Protein AF-A0A514XP80-F1 (afdb_monomer)

Nearest PDB structures (foldseek):
  7jis-assembly1_B  TM=3.973E-01  e=8.482E+00  Bos taurus

Radius of gyration: 41.17 Å; Cα contacts (8 Å, |Δi|>4): 26; chains: 1; bounding box: 76×52×142 Å

Foldseek 3Di:
DDDDDDDPPDDPPPPPPPDPPDDPVPDCPVVVVVVVVVVVPDDPVVVVVVVLLVVLLVLLPDLVDALVVSVVVVVVVLVVVVVVVVVVLVVLVVVLVVVLVVLVVVLVVVLVVQVVVVVVDDDDPVVVVVVVVVSVVVVVVVVVVSVVVVVVVVVVSVVVVVVVVVVSVVSVVSSVVSSVVSNVVSVVVVVVVVVVVVVVVVVVVVVVVVVVVVVVVVVPDDDDPDDDDD

Solvent-accessible surface area (backbone atoms only — not comparable to full-atom values): 13407 Å² total; per-residue (Å²): 134,88,84,82,88,82,80,84,77,72,82,80,80,73,81,75,76,72,74,68,98,57,58,74,91,79,37,67,62,62,59,51,54,53,51,51,62,55,55,72,74,51,54,70,68,60,49,54,55,50,51,54,51,49,52,58,50,57,65,60,68,54,75,89,57,53,65,65,57,48,51,50,53,51,52,52,52,53,49,52,52,52,52,52,52,52,51,52,51,53,51,52,52,51,51,50,52,51,51,52,51,53,54,51,52,54,50,53,51,52,53,50,54,52,51,58,58,52,70,76,50,95,72,56,73,67,59,51,52,53,52,54,52,50,53,51,50,54,50,51,54,52,53,51,52,55,47,51,55,48,55,55,49,54,52,50,54,53,49,55,50,50,55,50,52,52,51,52,50,52,52,50,53,56,48,51,55,54,47,52,58,38,44,52,52,44,52,52,51,51,50,51,52,53,50,51,52,49,52,51,51,51,52,49,54,49,51,56,52,53,52,51,52,51,51,52,58,56,70,70,48,78,83,78,78,81,78,81,89,127

Secondary structure (DSSP, 8-state):
-----------------PPPSS-GGGSTHHHHHHHHHHHHTS-HHHHHHHHHHHHHHHTTS-TTS-HHHHHHHHHHHHHHHHHHHHHHHHHHHHHHHHHHHHHHHHHHHHHHHHHHHHHTS---HHHHHHHHHHHHHHHHHHHHHHHHHHHHHHHHHHHHHHHHHHHHHHHHHHHHHHHHHHHHHHHHHHHHHHHHHHHHHHHHHHHHHHHHHHHHHHHTSPPPP-----

Structure (mmCIF, N/CA/C/O backbone):
data_AF-A0A514XP80-F1
#
_entry.id   AF-A0A514XP80-F1
#
loop_
_atom_site.group_PDB
_atom_site.id
_atom_site.type_symbol
_atom_site.label_atom_id
_atom_site.label_alt_id
_atom_site.label_comp_id
_atom_site.label_asym_id
_atom_site.label_entity_id
_atom_site.label_seq_id
_atom_site.pdbx_PDB_ins_code
_atom_site.Cartn_x
_atom_site.Cartn_y
_atom_site.Cartn_z
_atom_site.occupancy
_atom_site.B_iso_or_equiv
_atom_site.auth_seq_id
_atom_site.auth_comp_id
_atom_site.auth_asym_id
_atom_site.auth_atom_id
_atom_site.pdbx_PDB_model_num
ATOM 1 N N . MET A 1 1 ? -40.888 34.963 -61.147 1.00 41.47 1 MET A N 1
ATOM 2 C CA . MET A 1 1 ? -39.478 35.149 -61.558 1.00 41.47 1 MET A CA 1
ATOM 3 C C . MET A 1 1 ? -38.629 34.411 -60.534 1.00 41.47 1 MET A C 1
ATOM 5 O O . MET A 1 1 ? -38.744 34.723 -59.362 1.00 41.47 1 MET A O 1
ATOM 9 N N . PHE A 1 2 ? -38.175 33.199 -60.859 1.00 39.16 2 PHE A N 1
ATOM 10 C CA . PHE A 1 2 ? -36.816 32.906 -61.353 1.00 39.16 2 PHE A CA 1
ATOM 11 C C . PHE A 1 2 ? -35.718 33.311 -60.361 1.00 39.16 2 PHE A C 1
ATOM 13 O O . PHE A 1 2 ? -35.536 34.501 -60.133 1.00 39.16 2 PHE A O 1
ATOM 20 N N . GLY A 1 3 ? -34.957 32.338 -59.836 1.00 36.81 3 GLY A N 1
ATOM 21 C CA . GLY A 1 3 ? -33.699 32.664 -59.151 1.00 36.81 3 GLY A CA 1
ATOM 22 C C . GLY A 1 3 ? -33.052 31.621 -58.236 1.00 36.81 3 GLY A C 1
ATOM 23 O O . GLY A 1 3 ? -32.736 31.959 -57.110 1.00 36.81 3 GLY A O 1
ATOM 24 N N . VAL A 1 4 ? -32.866 30.388 -58.717 1.00 43.88 4 VAL A N 1
ATOM 25 C CA . VAL A 1 4 ? -31.721 29.481 -58.455 1.00 43.88 4 VAL A CA 1
ATOM 26 C C . VAL A 1 4 ? -31.181 29.331 -57.012 1.00 43.88 4 VAL A C 1
ATOM 28 O O . VAL A 1 4 ? -30.374 30.120 -56.527 1.00 43.88 4 VAL A O 1
ATOM 31 N N . LEU A 1 5 ? -31.505 28.181 -56.405 1.00 45.81 5 LEU A N 1
ATOM 32 C CA . LEU A 1 5 ? -30.684 27.495 -55.398 1.00 45.81 5 LEU A CA 1
ATOM 33 C C . LEU A 1 5 ? -29.389 26.981 -56.062 1.00 45.81 5 LEU A C 1
ATOM 35 O O . LEU A 1 5 ? -29.467 26.138 -56.954 1.00 45.81 5 LEU A O 1
ATOM 39 N N . LEU A 1 6 ? -28.212 27.400 -55.588 1.00 42.22 6 LEU A N 1
ATOM 40 C CA . LEU A 1 6 ? -26.946 26.704 -55.853 1.00 42.22 6 LEU A CA 1
ATOM 41 C C . LEU A 1 6 ? -26.517 25.976 -54.571 1.00 42.22 6 LEU A C 1
ATOM 43 O O . LEU A 1 6 ? -25.936 26.568 -53.666 1.00 42.22 6 LEU A O 1
ATOM 47 N N . HIS A 1 7 ? -26.842 24.687 -54.476 1.00 41.78 7 HIS A N 1
ATOM 48 C CA . HIS A 1 7 ? -26.205 23.783 -53.520 1.00 41.78 7 HIS A CA 1
ATOM 49 C C . HIS A 1 7 ? -24.901 23.281 -54.144 1.00 41.78 7 HIS A C 1
ATOM 51 O O . HIS A 1 7 ? -24.922 22.472 -55.070 1.00 41.78 7 HIS A O 1
ATOM 57 N N . PHE A 1 8 ? -23.763 23.751 -53.631 1.00 41.53 8 PHE A N 1
ATOM 58 C CA . PHE A 1 8 ? -22.477 23.095 -53.853 1.00 41.53 8 PHE A CA 1
ATOM 59 C C . PHE A 1 8 ? -22.458 21.797 -53.035 1.00 41.53 8 PHE A C 1
ATOM 61 O O . PHE A 1 8 ? -22.106 21.786 -51.858 1.00 41.53 8 PHE A O 1
ATOM 68 N N . ALA A 1 9 ? -22.876 20.697 -53.658 1.00 44.28 9 ALA A N 1
ATOM 69 C CA . ALA A 1 9 ? -22.578 19.360 -53.169 1.00 44.28 9 ALA A CA 1
ATOM 70 C C . ALA A 1 9 ? -21.099 19.076 -53.466 1.00 44.28 9 ALA A C 1
ATOM 72 O O . ALA A 1 9 ? -20.727 18.769 -54.598 1.00 44.28 9 ALA A O 1
ATOM 73 N N . GLY A 1 10 ? -20.241 19.243 -52.458 1.00 45.91 10 GLY A N 1
ATOM 74 C CA . GLY A 1 10 ? -18.879 18.717 -52.514 1.00 45.91 10 GLY A CA 1
ATOM 75 C C . GLY A 1 10 ? -18.915 17.188 -52.654 1.00 45.91 10 GLY A C 1
ATOM 76 O O . GLY A 1 10 ? -19.829 16.556 -52.116 1.00 45.91 10 GLY A O 1
ATOM 77 N N . PRO A 1 11 ? -17.966 16.574 -53.377 1.00 46.44 11 PRO A N 1
ATOM 78 C CA . PRO A 1 11 ? -17.934 15.129 -53.528 1.00 46.44 11 PRO A CA 1
ATOM 79 C C . PRO A 1 11 ? -17.709 14.485 -52.159 1.00 46.44 11 PRO A C 1
ATOM 81 O O . PRO A 1 11 ? -16.757 14.808 -51.447 1.00 46.44 11 PRO A O 1
ATOM 84 N N . ALA A 1 12 ? -18.611 13.577 -51.790 1.00 49.28 12 ALA A N 1
ATOM 85 C CA . ALA A 1 12 ? -18.426 12.690 -50.658 1.00 49.28 12 ALA A CA 1
ATOM 86 C C . ALA A 1 12 ? -17.146 11.879 -50.895 1.00 49.28 12 ALA A C 1
ATOM 88 O O . ALA A 1 12 ? -17.093 11.049 -51.803 1.00 49.28 12 ALA A O 1
ATOM 89 N N . PHE A 1 13 ? -16.107 12.140 -50.099 1.00 44.78 13 PHE A N 1
ATOM 90 C CA . PHE A 1 13 ? -14.960 11.248 -49.998 1.00 44.78 13 PHE A CA 1
ATOM 91 C C . PHE A 1 13 ? -15.476 9.916 -49.456 1.00 44.78 13 PHE A C 1
ATOM 93 O O . PHE A 1 13 ? -15.761 9.779 -48.268 1.00 44.78 13 PHE A O 1
ATOM 100 N N . ALA A 1 14 ? -15.663 8.955 -50.355 1.00 48.50 14 ALA A N 1
ATOM 101 C CA . ALA A 1 14 ? -15.854 7.571 -49.983 1.00 48.50 14 ALA A CA 1
ATOM 102 C C . ALA A 1 14 ? -14.610 7.132 -49.199 1.00 48.50 14 ALA A C 1
ATOM 104 O O . ALA A 1 14 ? -13.495 7.209 -49.712 1.00 48.50 14 ALA A O 1
ATOM 105 N N . GLU A 1 15 ? -14.796 6.698 -47.951 1.00 54.56 15 GLU A N 1
ATOM 106 C CA . GLU A 1 15 ? -13.796 5.900 -47.249 1.00 54.56 15 GLU A CA 1
ATOM 107 C C . GLU A 1 15 ? -13.560 4.632 -48.077 1.00 54.56 15 GLU A C 1
ATOM 109 O O . GLU A 1 15 ? -14.314 3.658 -47.988 1.00 54.56 15 GLU A O 1
ATOM 114 N N . GLU A 1 16 ? -12.518 4.635 -48.909 1.00 52.44 16 GLU A N 1
ATOM 115 C CA . GLU A 1 16 ? -11.942 3.398 -49.411 1.00 52.44 16 GLU A CA 1
ATOM 116 C C . GLU A 1 16 ? -11.455 2.611 -48.195 1.00 52.44 16 GLU A C 1
ATOM 118 O O . GLU A 1 16 ? -10.393 2.870 -47.626 1.00 52.44 16 GLU A O 1
ATOM 123 N N . LYS A 1 17 ? -12.269 1.643 -47.767 1.00 53.69 17 LYS A N 1
ATOM 124 C CA . LYS A 1 17 ? -11.832 0.565 -46.888 1.00 53.69 17 LYS A CA 1
ATOM 125 C C . LYS A 1 17 ? -10.729 -0.174 -47.632 1.00 53.69 17 LYS A C 1
ATOM 127 O O . LYS A 1 17 ? -11.011 -1.046 -48.451 1.00 53.69 17 LYS A O 1
ATOM 132 N N . SER A 1 18 ? -9.484 0.218 -47.379 1.00 61.62 18 SER A N 1
ATOM 133 C CA . SER A 1 18 ? -8.322 -0.485 -47.895 1.00 61.62 18 SER A CA 1
ATOM 134 C C . SER A 1 18 ? -8.445 -1.950 -47.490 1.00 61.62 18 SER A C 1
ATOM 136 O O . SER A 1 18 ? -8.680 -2.278 -46.321 1.00 61.62 18 SER A O 1
ATOM 138 N N . ALA A 1 19 ? -8.383 -2.834 -48.486 1.00 62.53 19 ALA A N 1
ATOM 139 C CA . ALA A 1 19 ? -8.393 -4.266 -48.244 1.00 62.53 19 ALA A CA 1
ATOM 140 C C . ALA A 1 19 ? -7.299 -4.590 -47.210 1.00 62.53 19 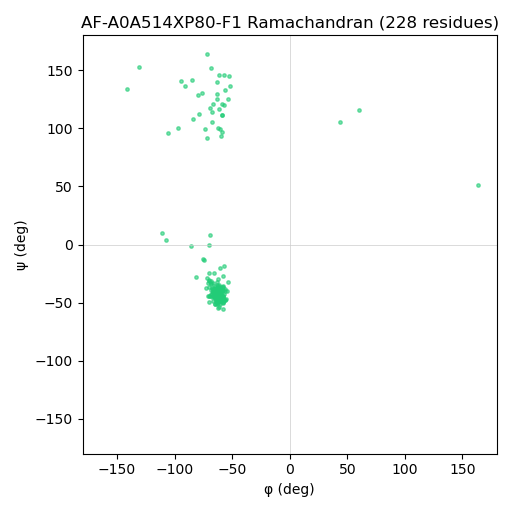ALA A C 1
ATOM 142 O O . ALA A 1 19 ? -6.208 -4.008 -47.277 1.00 62.53 19 ALA A O 1
ATOM 143 N N . PRO A 1 20 ? -7.580 -5.454 -46.218 1.00 67.56 20 PRO A N 1
ATOM 144 C CA . PRO A 1 20 ? -6.600 -5.769 -45.193 1.00 67.56 20 PRO A CA 1
ATOM 145 C C . PRO A 1 20 ? -5.325 -6.286 -45.864 1.00 67.56 20 PRO A C 1
ATOM 147 O O . PRO A 1 20 ? -5.382 -7.136 -46.747 1.00 67.56 20 PRO A O 1
ATOM 150 N N . LEU A 1 21 ? -4.171 -5.767 -45.431 1.00 71.19 21 LEU A N 1
ATOM 151 C CA . LEU A 1 21 ? -2.853 -6.079 -46.005 1.00 71.19 21 LEU A CA 1
ATOM 152 C C . LEU A 1 21 ? -2.533 -7.590 -45.989 1.00 71.19 21 LEU A C 1
ATOM 154 O O . LEU A 1 21 ? -1.638 -8.048 -46.692 1.00 71.19 21 LEU A O 1
ATOM 158 N N . VAL A 1 22 ? -3.249 -8.350 -45.155 1.00 75.88 22 VAL A N 1
ATOM 159 C CA . VAL A 1 22 ? -3.135 -9.795 -44.982 1.00 75.88 22 VAL A CA 1
ATOM 160 C C . VAL A 1 22 ? -4.539 -10.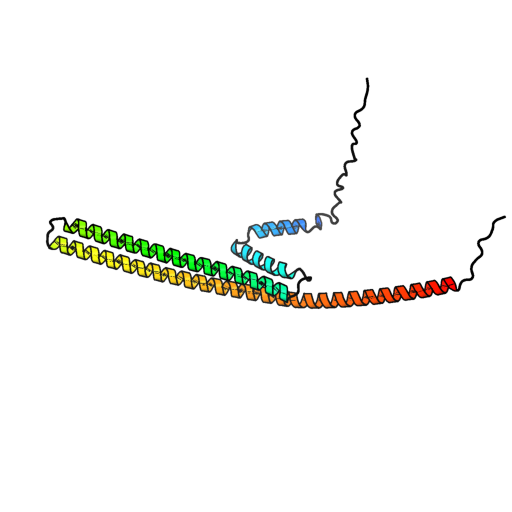378 -44.799 1.00 75.88 22 VAL A C 1
ATOM 162 O O . VAL A 1 22 ? -5.322 -9.852 -44.005 1.00 75.88 22 VAL A O 1
ATOM 165 N N . ASP A 1 23 ? -4.832 -11.472 -45.507 1.00 76.81 23 ASP A N 1
ATOM 166 C CA . ASP A 1 23 ? -6.083 -12.230 -45.394 1.00 76.81 23 ASP A CA 1
ATOM 167 C C . ASP A 1 23 ? -6.392 -12.628 -43.945 1.00 76.81 23 ASP A C 1
ATOM 169 O O . ASP A 1 23 ? -5.498 -12.994 -43.176 1.00 76.81 23 ASP A O 1
ATOM 173 N N . ASP A 1 24 ? -7.678 -12.652 -43.582 1.00 70.06 24 ASP A N 1
ATOM 174 C CA . ASP A 1 24 ? -8.117 -12.951 -42.212 1.00 70.06 24 ASP A CA 1
ATOM 175 C C . ASP A 1 24 ? -7.626 -14.325 -41.709 1.00 70.06 24 ASP A C 1
ATOM 177 O O . ASP A 1 24 ? -7.372 -14.473 -40.512 1.00 70.06 24 ASP A O 1
ATOM 181 N N . LYS A 1 25 ? -7.390 -15.284 -42.622 1.00 72.38 25 LYS A N 1
ATOM 182 C CA . LYS A 1 25 ? -6.804 -16.614 -42.354 1.00 72.38 25 LYS A CA 1
ATOM 183 C C . LYS A 1 25 ? -5.371 -16.562 -41.808 1.00 72.38 25 LYS A C 1
ATOM 185 O O . LYS A 1 25 ? -4.971 -17.459 -41.074 1.00 72.38 25 LYS A O 1
ATOM 190 N N . TYR A 1 26 ? -4.606 -15.536 -42.170 1.00 72.56 26 TYR A N 1
ATOM 191 C CA . TYR A 1 26 ? -3.233 -15.311 -41.704 1.00 72.56 26 TYR A CA 1
ATOM 192 C C . TYR A 1 26 ? -3.154 -14.148 -40.705 1.00 72.56 26 TYR A C 1
ATOM 194 O O . TYR A 1 26 ? -2.067 -13.757 -40.278 1.00 72.56 26 TYR A O 1
ATOM 202 N N . SER A 1 27 ? -4.300 -13.573 -40.332 1.00 77.38 27 SER A N 1
ATOM 203 C CA . SER A 1 27 ? -4.362 -12.482 -39.373 1.00 77.38 27 SER A CA 1
ATOM 204 C C . SER A 1 27 ? -4.375 -13.018 -37.941 1.00 77.38 27 SER A C 1
ATOM 206 O O . SER A 1 27 ? -5.084 -13.966 -37.608 1.00 77.38 27 SER A O 1
ATOM 208 N N . LEU A 1 28 ? -3.683 -12.320 -37.041 1.00 81.31 28 LEU A N 1
ATOM 209 C CA . LEU A 1 28 ? -3.695 -12.613 -35.603 1.00 81.31 28 LEU A CA 1
ATOM 210 C C . LEU A 1 28 ? -5.043 -12.289 -34.927 1.00 81.31 28 LEU A C 1
ATOM 212 O O . LEU A 1 28 ? -5.125 -12.276 -33.701 1.00 81.31 28 LEU A O 1
ATOM 216 N N . LYS A 1 29 ? -6.105 -11.956 -35.678 1.00 80.06 29 LYS A N 1
ATOM 217 C CA . LYS A 1 29 ? -7.419 -11.629 -35.097 1.00 80.06 29 LYS A CA 1
ATOM 218 C C . LYS A 1 29 ? -8.021 -12.832 -34.375 1.00 80.06 29 LYS A C 1
ATOM 220 O O . LYS A 1 29 ? -8.544 -12.662 -33.276 1.00 80.06 29 LYS A O 1
ATOM 225 N N . ALA A 1 30 ? -7.914 -14.024 -34.964 1.00 78.75 30 ALA A N 1
ATOM 226 C CA . ALA A 1 30 ? -8.386 -15.260 -34.344 1.00 78.75 30 ALA A CA 1
ATOM 227 C C . ALA A 1 30 ? -7.622 -15.551 -33.042 1.00 78.75 30 ALA A C 1
ATOM 229 O O . ALA A 1 30 ? -8.243 -15.804 -32.010 1.00 78.75 30 ALA A O 1
ATOM 230 N N . ASP A 1 31 ? -6.297 -15.389 -33.062 1.00 78.19 31 ASP A N 1
ATOM 231 C CA . ASP A 1 31 ? -5.440 -15.577 -31.888 1.00 78.19 31 ASP A CA 1
ATOM 232 C C . ASP A 1 31 ? -5.737 -14.548 -30.791 1.00 78.19 31 ASP A C 1
ATOM 234 O O . ASP A 1 31 ? -5.833 -14.896 -29.616 1.00 78.19 31 ASP A O 1
ATOM 238 N N . ARG A 1 32 ? -5.964 -13.277 -31.152 1.00 81.31 32 ARG A N 1
ATOM 239 C CA . ARG A 1 32 ? -6.373 -12.232 -30.198 1.00 81.31 32 ARG A CA 1
ATOM 240 C C . ARG A 1 32 ? -7.727 -12.540 -29.564 1.00 81.31 32 ARG A C 1
ATOM 242 O O . ARG A 1 32 ? -7.863 -12.400 -28.354 1.00 81.31 32 ARG A O 1
ATOM 249 N N . ALA A 1 33 ? -8.704 -12.996 -30.347 1.00 81.06 33 ALA A N 1
ATOM 250 C CA . ALA A 1 33 ? -10.015 -13.382 -29.828 1.00 81.06 33 ALA A CA 1
ATOM 251 C C . ALA A 1 33 ? -9.937 -14.620 -28.916 1.00 81.06 33 ALA A C 1
ATOM 253 O O . ALA A 1 33 ? -10.626 -14.682 -27.898 1.00 81.06 33 ALA A O 1
ATOM 254 N N . ALA A 1 34 ? -9.076 -15.590 -29.238 1.00 79.88 34 ALA A N 1
ATOM 255 C CA . ALA A 1 34 ? -8.810 -16.740 -28.377 1.00 79.88 34 ALA A CA 1
ATOM 256 C C . ALA A 1 34 ? -8.127 -16.323 -27.061 1.00 79.88 34 ALA A C 1
ATOM 258 O O . ALA A 1 34 ? -8.501 -16.805 -25.992 1.00 79.88 34 ALA A O 1
ATOM 259 N N . MET A 1 35 ? -7.187 -15.377 -27.118 1.00 76.62 35 MET A N 1
ATOM 260 C CA . MET A 1 35 ? -6.529 -14.814 -25.936 1.00 76.62 35 MET A CA 1
ATOM 261 C C . MET A 1 35 ? -7.498 -14.034 -25.040 1.00 76.62 35 MET A C 1
ATOM 263 O O . MET A 1 35 ? -7.397 -14.141 -23.822 1.00 76.62 35 MET A O 1
ATOM 267 N N . GLU A 1 36 ? -8.458 -13.295 -25.604 1.00 79.94 36 GLU A N 1
AT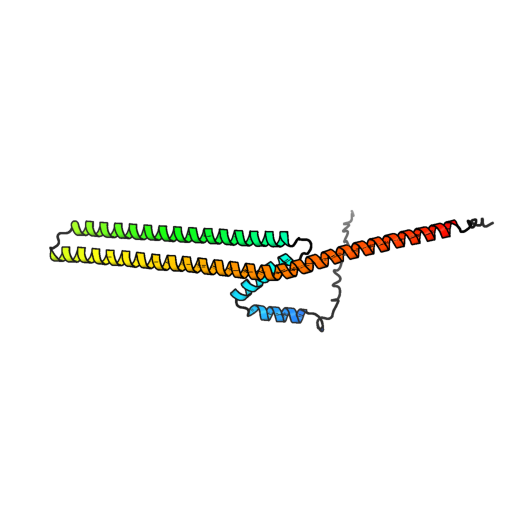OM 268 C CA . GLU A 1 36 ? -9.506 -12.624 -24.816 1.00 79.94 36 GLU A CA 1
ATOM 269 C C . GLU A 1 36 ? -10.404 -13.627 -24.080 1.00 79.94 36 GLU A C 1
ATOM 271 O O . GLU A 1 36 ? -10.621 -13.489 -22.878 1.00 79.94 36 GLU A O 1
ATOM 276 N N . LYS A 1 37 ? -10.808 -14.722 -24.734 1.00 82.06 37 LYS A N 1
ATOM 277 C CA . LYS A 1 37 ? -11.552 -15.806 -24.063 1.00 82.06 37 LYS A CA 1
ATOM 278 C C . LYS A 1 37 ? -10.756 -16.460 -22.930 1.00 82.06 37 LYS A C 1
ATOM 280 O O . LYS A 1 37 ? -11.319 -16.857 -21.914 1.00 82.06 37 LYS A O 1
ATOM 285 N N . LEU A 1 38 ? -9.434 -16.570 -23.076 1.00 77.56 38 LEU A N 1
ATOM 286 C CA . LEU A 1 38 ? -8.566 -17.056 -21.999 1.00 77.56 38 LEU A CA 1
ATOM 287 C C . LEU A 1 38 ? -8.449 -16.044 -20.848 1.00 77.56 38 LEU A C 1
ATOM 289 O O . LEU A 1 38 ? -8.332 -16.460 -19.696 1.00 77.56 38 LEU A O 1
ATOM 293 N N . ARG A 1 39 ? -8.528 -14.735 -21.128 1.00 77.81 39 ARG A N 1
ATOM 294 C CA . ARG A 1 39 ? -8.488 -13.666 -20.113 1.00 77.81 39 ARG A CA 1
ATOM 295 C C . ARG A 1 39 ? -9.728 -13.634 -19.222 1.00 77.81 39 ARG A C 1
ATOM 297 O O . ARG A 1 39 ? -9.598 -13.313 -18.041 1.00 77.81 39 ARG A O 1
ATOM 304 N N . GLU A 1 40 ? -10.894 -14.012 -19.743 1.00 82.69 40 GLU A N 1
ATOM 305 C CA . GLU A 1 40 ? -12.149 -14.069 -18.974 1.00 82.69 40 GLU A CA 1
ATOM 306 C C . GLU A 1 40 ? -12.045 -14.997 -17.750 1.00 82.69 40 GLU A C 1
ATOM 308 O O . GLU 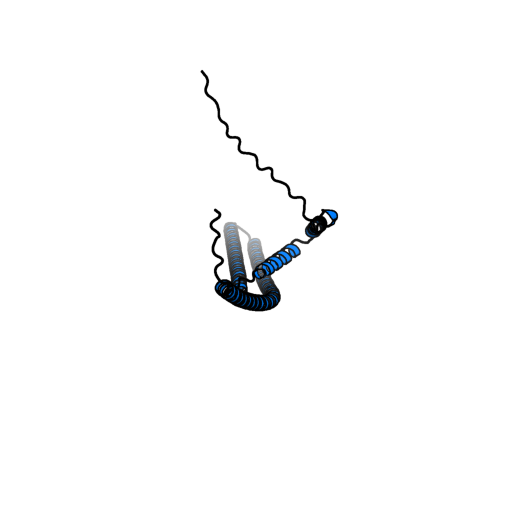A 1 40 ? -12.557 -14.671 -16.677 1.00 82.69 40 GLU A O 1
ATOM 313 N N . ASN A 1 41 ? -11.295 -16.097 -17.881 1.00 83.00 41 ASN A N 1
ATOM 314 C CA . ASN A 1 41 ? -11.122 -17.114 -16.839 1.00 83.00 41 ASN A CA 1
ATOM 315 C C . ASN A 1 41 ? -10.001 -16.803 -15.830 1.00 83.00 41 ASN A C 1
ATOM 317 O O . ASN A 1 41 ? -9.773 -17.580 -14.903 1.00 83.00 41 ASN A O 1
ATOM 321 N N . ILE A 1 42 ? -9.279 -15.688 -15.982 1.00 79.12 42 ILE A N 1
ATOM 322 C CA . ILE A 1 42 ? -8.189 -15.334 -15.066 1.00 79.12 42 ILE A CA 1
ATOM 323 C C . ILE A 1 42 ? -8.786 -14.794 -13.754 1.00 79.12 42 ILE A C 1
ATOM 325 O O . ILE A 1 42 ? -9.619 -13.882 -13.805 1.00 79.12 42 ILE A O 1
ATOM 329 N N . PRO A 1 43 ? -8.356 -15.279 -12.572 1.00 87.50 43 PRO A N 1
ATOM 330 C CA . PRO A 1 43 ? -8.779 -14.724 -11.286 1.00 87.50 43 PRO A CA 1
ATOM 331 C C . PRO A 1 43 ? -8.466 -13.226 -11.159 1.00 87.50 43 PRO A C 1
ATOM 333 O O . PRO A 1 43 ? -7.438 -12.760 -11.653 1.00 87.50 43 PRO A O 1
ATOM 336 N N . ALA A 1 44 ? -9.321 -12.468 -10.466 1.00 83.25 44 ALA A N 1
ATOM 337 C CA . ALA A 1 44 ? -9.181 -11.012 -10.333 1.00 83.25 44 ALA A CA 1
ATOM 338 C C . ALA A 1 44 ? -7.822 -10.584 -9.744 1.00 83.25 44 ALA A C 1
ATOM 340 O O . ALA A 1 44 ? -7.215 -9.630 -10.226 1.00 83.25 44 ALA A O 1
ATOM 341 N N . GLU A 1 45 ? -7.300 -11.337 -8.774 1.00 81.94 45 GLU A N 1
ATOM 342 C CA . GLU A 1 45 ? -5.977 -11.099 -8.181 1.00 81.94 45 GLU A CA 1
ATOM 343 C C . GLU A 1 45 ? -4.853 -11.206 -9.220 1.00 81.94 45 GLU A C 1
ATOM 345 O O . GLU A 1 45 ? -3.984 -10.340 -9.306 1.00 81.94 45 GLU A O 1
ATOM 350 N N . LYS A 1 46 ? -4.910 -12.226 -10.085 1.00 83.12 46 LYS A N 1
ATOM 351 C CA . LYS A 1 46 ? -3.927 -12.420 -11.157 1.00 83.12 46 LYS A CA 1
ATOM 352 C C . LYS A 1 46 ? -4.041 -11.381 -12.262 1.00 83.12 46 LYS A C 1
ATOM 354 O O . LYS A 1 46 ? -3.023 -11.021 -12.847 1.00 83.12 46 LYS A O 1
ATOM 359 N N . ARG A 1 47 ? -5.242 -10.859 -12.525 1.00 84.38 47 ARG A N 1
ATOM 360 C CA . ARG A 1 47 ? -5.403 -9.704 -13.423 1.00 84.38 47 ARG A CA 1
ATOM 361 C C . ARG A 1 47 ? -4.701 -8.478 -12.852 1.00 84.38 47 ARG A C 1
ATOM 363 O O . ARG A 1 47 ? -3.865 -7.911 -13.540 1.00 84.38 47 ARG A O 1
ATOM 370 N N . ALA A 1 48 ? -4.941 -8.153 -11.582 1.00 83.56 48 ALA A N 1
ATOM 371 C CA . ALA A 1 48 ? -4.298 -7.014 -10.929 1.00 83.56 48 ALA A CA 1
ATOM 372 C C . ALA A 1 48 ? -2.762 -7.139 -10.907 1.00 83.56 48 ALA A C 1
ATOM 374 O O . ALA A 1 48 ? -2.061 -6.184 -11.236 1.00 83.56 48 ALA A O 1
ATOM 375 N N . GLU A 1 49 ? -2.223 -8.324 -10.592 1.00 84.44 49 GLU A N 1
ATOM 376 C CA . GLU A 1 49 ? -0.777 -8.579 -10.670 1.00 84.44 49 GLU A CA 1
ATOM 377 C C . GLU A 1 49 ? -0.218 -8.334 -12.082 1.00 84.44 49 GLU A C 1
ATOM 379 O O . GLU A 1 49 ? 0.840 -7.715 -12.236 1.00 84.44 49 GLU A O 1
ATOM 384 N N . ASN A 1 50 ? -0.920 -8.816 -13.112 1.00 86.06 50 ASN A N 1
ATOM 385 C CA . ASN A 1 50 ? -0.514 -8.658 -14.506 1.00 86.06 50 ASN A CA 1
ATOM 386 C C . ASN A 1 50 ? -0.613 -7.204 -14.975 1.00 86.06 50 ASN A C 1
ATOM 388 O O . ASN A 1 50 ? 0.290 -6.741 -15.669 1.00 86.06 50 ASN A O 1
ATOM 392 N N . ASP A 1 51 ? -1.648 -6.474 -14.566 1.00 88.81 51 ASP A N 1
ATOM 393 C CA . ASP A 1 51 ? -1.833 -5.061 -14.898 1.00 88.81 51 ASP A CA 1
ATOM 394 C C . ASP A 1 51 ? -0.727 -4.199 -14.282 1.00 88.81 51 ASP A C 1
ATOM 396 O O . ASP A 1 51 ? -0.175 -3.318 -14.941 1.00 88.81 51 ASP A O 1
ATOM 400 N N . GLU A 1 52 ? -0.321 -4.488 -13.043 1.00 88.50 52 GLU A N 1
ATOM 401 C CA . GLU A 1 52 ? 0.806 -3.801 -12.408 1.00 88.50 52 GLU A CA 1
ATOM 402 C C . GLU A 1 52 ? 2.135 -4.088 -13.111 1.00 88.50 52 GLU A C 1
ATOM 404 O O . GLU A 1 52 ? 2.950 -3.180 -13.303 1.00 88.50 52 GLU A O 1
ATOM 409 N N 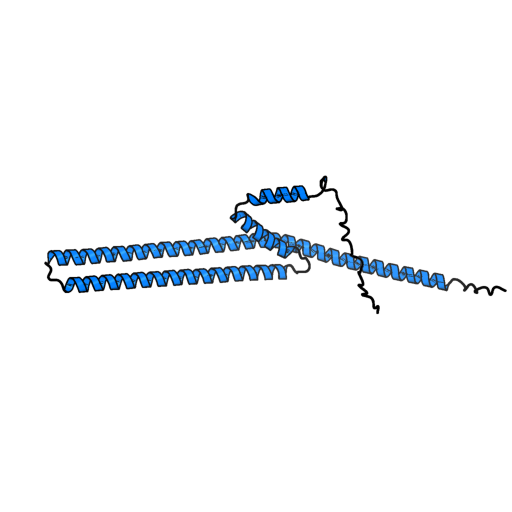. LYS A 1 53 ? 2.359 -5.338 -13.528 1.00 88.62 53 LYS A N 1
ATOM 410 C CA . LYS A 1 53 ? 3.535 -5.709 -14.326 1.00 88.62 53 LYS A CA 1
ATOM 411 C C . LYS A 1 53 ? 3.526 -5.021 -15.684 1.00 88.62 53 LYS A C 1
ATOM 413 O O . LYS A 1 53 ? 4.551 -4.475 -16.092 1.00 88.62 53 LYS A O 1
ATOM 418 N N . ALA A 1 54 ? 2.379 -5.000 -16.358 1.00 90.19 54 ALA A N 1
ATOM 419 C CA . ALA A 1 54 ? 2.198 -4.314 -17.631 1.00 90.19 54 ALA A CA 1
ATOM 420 C C . ALA A 1 54 ? 2.453 -2.810 -17.486 1.00 90.19 54 ALA A C 1
ATOM 422 O O . ALA A 1 54 ? 3.158 -2.227 -18.307 1.00 90.19 54 ALA A O 1
ATOM 423 N N . PHE A 1 55 ? 1.974 -2.201 -16.403 1.00 92.00 55 PHE A N 1
ATOM 424 C CA . PHE A 1 55 ? 2.238 -0.805 -16.080 1.00 92.00 55 PHE A CA 1
ATOM 425 C C . PHE A 1 55 ? 3.739 -0.529 -15.889 1.00 92.00 55 PHE A C 1
ATOM 427 O O . PHE A 1 55 ? 4.277 0.407 -16.485 1.00 92.00 55 PH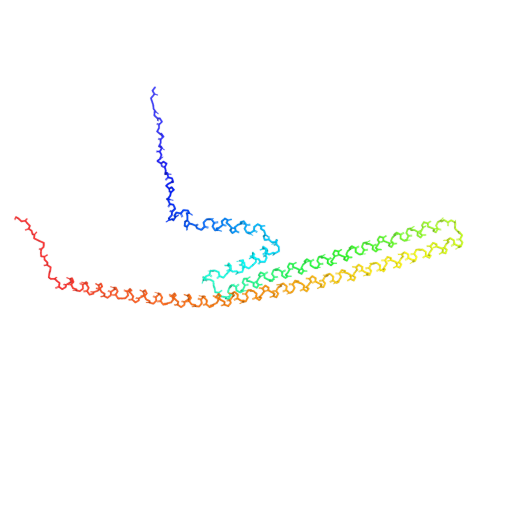E A O 1
ATOM 434 N N . MET A 1 56 ? 4.451 -1.362 -15.120 1.00 92.56 56 MET A N 1
ATOM 435 C CA . MET A 1 56 ? 5.906 -1.230 -14.957 1.00 92.56 56 MET A CA 1
ATOM 436 C C . MET A 1 56 ? 6.654 -1.411 -16.284 1.00 92.56 56 MET A C 1
ATOM 438 O O . MET A 1 56 ? 7.562 -0.636 -16.586 1.00 92.56 56 MET A O 1
ATOM 442 N N . ALA A 1 57 ? 6.250 -2.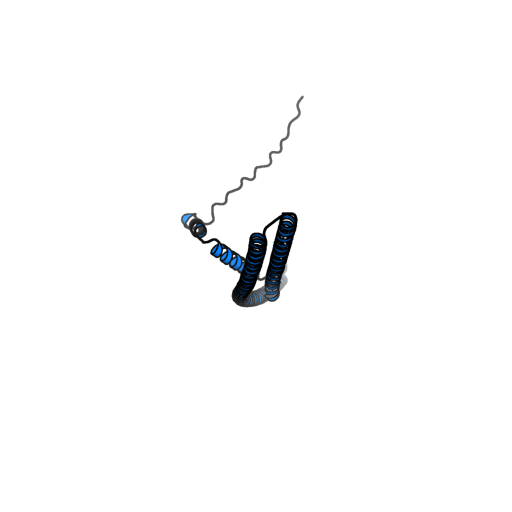386 -17.102 1.00 90.88 57 ALA A N 1
ATOM 443 C CA . ALA A 1 57 ? 6.826 -2.611 -18.423 1.00 90.88 57 ALA A CA 1
ATOM 444 C C . ALA A 1 57 ? 6.578 -1.420 -19.360 1.00 90.88 57 ALA A C 1
ATOM 446 O O . ALA A 1 57 ? 7.496 -0.979 -20.050 1.00 90.88 57 ALA A O 1
ATOM 447 N N . GLN A 1 58 ? 5.376 -0.838 -19.332 1.00 91.94 58 GLN A N 1
ATOM 448 C CA . GLN A 1 58 ? 5.016 0.337 -20.123 1.00 91.94 58 GLN A CA 1
ATOM 449 C C . GLN A 1 58 ? 5.939 1.524 -19.821 1.00 91.94 58 GLN A C 1
ATOM 451 O O . GLN A 1 58 ? 6.368 2.212 -20.748 1.00 91.94 58 GLN A O 1
ATOM 456 N N . MET A 1 59 ? 6.326 1.730 -18.556 1.00 90.25 59 MET A N 1
ATOM 457 C CA . MET A 1 59 ? 7.283 2.780 -18.173 1.00 90.25 59 MET A CA 1
ATOM 458 C C . MET A 1 59 ? 8.666 2.626 -18.831 1.00 90.25 59 MET A C 1
ATOM 460 O O . MET A 1 59 ? 9.403 3.607 -18.907 1.00 90.25 59 MET A O 1
ATOM 464 N N . MET A 1 60 ? 9.002 1.423 -19.301 1.00 91.00 60 MET A N 1
ATOM 465 C CA . MET A 1 60 ? 10.294 1.035 -19.879 1.00 91.00 60 MET A CA 1
ATOM 466 C C . MET A 1 60 ? 10.226 0.760 -21.390 1.00 91.00 60 MET A C 1
ATOM 468 O O . MET A 1 60 ? 11.172 0.234 -21.970 1.00 91.00 60 MET A O 1
ATOM 472 N N . THR A 1 61 ? 9.114 1.092 -22.045 1.00 88.31 61 THR A N 1
ATOM 473 C CA . THR A 1 61 ? 8.992 0.972 -23.512 1.00 88.31 61 THR A CA 1
ATOM 474 C C . THR A 1 61 ? 9.623 2.150 -24.253 1.00 88.31 61 THR A C 1
ATOM 476 O O . THR A 1 61 ? 10.083 2.007 -25.382 1.00 88.31 61 THR A O 1
ATOM 479 N N . ASP A 1 62 ? 9.656 3.317 -23.615 1.00 87.25 62 ASP A N 1
ATOM 480 C CA . ASP A 1 62 ? 10.048 4.579 -24.230 1.00 87.25 62 ASP A CA 1
ATOM 481 C C . ASP A 1 62 ? 11.522 4.909 -23.958 1.00 87.25 62 ASP A C 1
ATOM 483 O O . ASP A 1 62 ? 11.865 5.448 -22.904 1.00 87.25 62 ASP A O 1
ATOM 487 N N . PHE A 1 63 ? 12.381 4.635 -24.944 1.00 87.38 63 PHE A N 1
ATOM 488 C CA . PHE A 1 63 ? 13.820 4.914 -24.891 1.00 87.38 63 PHE A CA 1
ATOM 489 C C . PHE A 1 63 ? 14.191 6.403 -24.944 1.00 87.38 63 PHE A C 1
ATOM 491 O O . PHE A 1 63 ? 15.378 6.723 -24.899 1.00 87.38 63 PHE A O 1
ATOM 498 N N . SER A 1 64 ? 13.226 7.327 -25.037 1.00 87.44 64 SER A N 1
ATOM 499 C CA . SER A 1 64 ? 13.518 8.759 -24.880 1.00 87.44 64 SER A CA 1
ATOM 500 C C . SER A 1 64 ? 13.879 9.122 -23.438 1.00 87.44 64 SER A C 1
ATOM 502 O O . SER A 1 64 ? 14.580 10.106 -23.206 1.00 87.44 64 SER A O 1
ATOM 504 N N . LYS A 1 65 ? 13.428 8.319 -22.465 1.00 91.81 65 LYS A N 1
ATOM 505 C CA . LYS A 1 65 ? 13.644 8.565 -21.039 1.00 91.81 65 LYS A CA 1
ATOM 506 C C . LYS A 1 65 ? 14.913 7.884 -20.561 1.00 91.81 65 LYS A C 1
ATOM 508 O O . LYS A 1 65 ? 15.158 6.711 -20.829 1.00 91.81 65 LYS A O 1
ATOM 513 N N . THR A 1 66 ? 15.709 8.576 -19.767 1.00 93.88 66 THR A N 1
ATOM 514 C CA . THR A 1 66 ? 16.890 7.967 -19.157 1.00 93.88 66 THR A CA 1
ATOM 515 C C . THR A 1 66 ? 16.484 6.910 -18.115 1.00 93.88 66 THR A C 1
ATOM 517 O O . THR A 1 66 ? 15.443 7.040 -17.459 1.00 93.88 66 THR A O 1
ATOM 520 N N . PRO A 1 67 ? 17.316 5.880 -17.869 1.00 94.50 67 PRO A N 1
ATOM 521 C CA . PRO A 1 67 ? 17.072 4.921 -16.789 1.00 94.50 67 PRO A CA 1
ATOM 522 C C . PRO A 1 67 ? 16.870 5.575 -15.415 1.00 94.50 67 PRO A C 1
ATOM 524 O O . PRO A 1 67 ? 16.090 5.070 -14.605 1.00 94.50 67 PRO A O 1
ATOM 527 N N . SER A 1 68 ? 17.527 6.712 -15.158 1.00 95.00 68 SER A N 1
ATOM 528 C CA . SER A 1 68 ? 17.365 7.482 -13.920 1.00 95.00 68 SER A CA 1
ATOM 529 C C . SER A 1 68 ? 15.951 8.055 -13.779 1.00 95.00 68 SER A C 1
ATOM 531 O O . SER A 1 68 ? 15.313 7.885 -12.741 1.00 95.00 68 SER A O 1
ATOM 533 N N . GLU A 1 69 ? 15.405 8.654 -14.841 1.00 94.81 69 GLU A N 1
ATOM 534 C CA . GLU A 1 69 ? 14.049 9.220 -14.830 1.00 94.81 69 GLU A CA 1
ATOM 535 C C . GLU A 1 69 ? 12.976 8.148 -14.629 1.00 94.81 69 GLU A C 1
ATOM 537 O O . GLU A 1 69 ? 12.022 8.355 -13.874 1.00 94.81 69 GLU A O 1
ATOM 542 N N . VAL A 1 70 ? 13.138 6.981 -15.262 1.00 95.19 70 VAL A N 1
ATOM 543 C CA . VAL A 1 70 ? 12.229 5.839 -15.074 1.00 95.19 70 VAL A CA 1
ATOM 544 C C . VAL A 1 70 ? 12.235 5.383 -13.609 1.00 95.19 70 VAL A C 1
ATOM 546 O O . VAL A 1 70 ? 11.171 5.220 -13.005 1.00 95.19 70 VAL A O 1
ATOM 549 N N . ARG A 1 71 ? 13.422 5.258 -13.000 1.00 95.25 71 ARG A N 1
ATOM 550 C CA . ARG A 1 71 ? 13.582 4.914 -11.576 1.00 95.25 71 ARG A CA 1
ATOM 551 C C . ARG A 1 71 ? 12.993 5.974 -10.646 1.00 95.25 71 ARG A C 1
ATOM 553 O O . ARG A 1 71 ? 12.339 5.627 -9.660 1.00 95.25 71 ARG A O 1
ATOM 560 N N . GLY A 1 72 ? 13.185 7.253 -10.963 1.00 96.12 72 GLY A N 1
ATOM 561 C CA . GLY A 1 72 ? 12.618 8.369 -10.207 1.00 96.12 72 GLY A CA 1
ATOM 562 C C . GLY A 1 72 ? 11.089 8.330 -10.189 1.00 96.12 72 GLY A C 1
ATOM 563 O O . GLY A 1 72 ? 10.476 8.424 -9.123 1.00 96.12 72 GLY A O 1
ATOM 564 N N . LYS A 1 73 ? 10.462 8.092 -11.349 1.00 94.94 73 LYS A N 1
ATOM 565 C CA . LYS A 1 73 ? 9.001 7.945 -11.454 1.00 94.94 73 LYS A CA 1
ATOM 566 C C . LYS A 1 73 ? 8.476 6.779 -10.625 1.00 94.94 73 LYS A C 1
ATOM 568 O O . LYS A 1 73 ? 7.511 6.952 -9.885 1.00 94.94 73 LYS A O 1
ATOM 573 N N . PHE A 1 74 ? 9.123 5.619 -10.703 1.00 96.06 74 PHE A N 1
ATOM 574 C CA . PHE A 1 74 ? 8.719 4.450 -9.924 1.00 96.06 74 PHE A CA 1
ATOM 575 C C . PHE A 1 74 ? 8.836 4.698 -8.414 1.00 96.06 74 PHE A C 1
ATOM 577 O O . PHE A 1 74 ? 7.884 4.465 -7.669 1.00 96.06 74 PHE A O 1
ATOM 584 N N . THR A 1 75 ? 9.957 5.274 -7.969 1.00 96.12 75 THR A N 1
ATOM 585 C CA . THR A 1 75 ? 10.164 5.653 -6.561 1.00 96.12 75 THR A CA 1
ATOM 586 C C . THR A 1 75 ? 9.076 6.612 -6.068 1.00 96.12 75 THR A C 1
ATOM 588 O O . THR A 1 75 ? 8.543 6.426 -4.974 1.00 96.12 75 THR A O 1
ATOM 591 N N . SER A 1 76 ? 8.691 7.599 -6.886 1.00 96.81 76 SER A N 1
ATOM 592 C CA . SER A 1 76 ? 7.606 8.534 -6.562 1.00 96.81 76 SER A CA 1
ATOM 593 C C . SER A 1 76 ? 6.259 7.824 -6.389 1.00 96.81 76 SER A C 1
ATOM 595 O O . SER A 1 76 ? 5.533 8.099 -5.434 1.00 96.81 76 SER A O 1
ATOM 597 N N . ILE A 1 77 ? 5.935 6.874 -7.271 1.00 94.81 77 ILE A N 1
ATOM 598 C CA . ILE A 1 77 ? 4.703 6.078 -7.178 1.00 94.81 77 ILE A CA 1
ATOM 599 C C . ILE A 1 77 ? 4.700 5.236 -5.899 1.00 94.81 77 ILE A C 1
ATOM 601 O O . ILE A 1 77 ? 3.710 5.251 -5.165 1.00 94.81 77 ILE A O 1
ATOM 605 N N . LEU A 1 78 ? 5.806 4.552 -5.587 1.00 94.69 78 LEU A N 1
ATOM 606 C CA . LEU A 1 78 ? 5.921 3.787 -4.344 1.00 94.69 78 LEU A CA 1
ATOM 607 C C . LEU A 1 78 ? 5.786 4.680 -3.107 1.00 94.69 78 LEU A C 1
ATOM 609 O O . LEU A 1 78 ? 5.122 4.284 -2.153 1.00 94.69 78 LEU A O 1
ATOM 613 N N . SER A 1 79 ? 6.370 5.883 -3.116 1.00 96.38 79 SER A N 1
ATOM 614 C CA . SER A 1 79 ? 6.204 6.848 -2.020 1.00 96.38 79 SER A CA 1
ATOM 615 C C . SER A 1 79 ? 4.732 7.185 -1.801 1.00 96.38 79 SER A C 1
ATOM 617 O O . SER A 1 79 ? 4.231 7.026 -0.695 1.00 96.38 79 SER A O 1
ATOM 619 N N . LYS A 1 80 ? 4.004 7.534 -2.869 1.00 96.31 80 LYS A N 1
ATOM 620 C CA . LYS A 1 80 ? 2.568 7.843 -2.785 1.00 96.31 80 LYS A CA 1
ATOM 621 C C . LYS A 1 80 ? 1.754 6.670 -2.237 1.00 96.31 80 LYS A C 1
ATOM 623 O O . LYS A 1 80 ? 0.855 6.888 -1.428 1.00 96.31 80 LYS A O 1
ATOM 628 N N . LYS A 1 81 ? 2.074 5.432 -2.640 1.00 94.56 81 LYS A N 1
ATOM 629 C CA . LYS A 1 81 ? 1.435 4.223 -2.091 1.00 94.56 81 LYS A CA 1
ATOM 630 C C . LYS A 1 81 ? 1.713 4.071 -0.589 1.00 94.56 81 LYS A C 1
ATOM 632 O O . LYS A 1 81 ? 0.779 3.821 0.167 1.00 94.56 81 LYS A O 1
ATOM 637 N N . ARG A 1 82 ? 2.959 4.274 -0.139 1.00 95.62 82 ARG A N 1
ATOM 638 C CA . ARG A 1 82 ? 3.325 4.237 1.293 1.00 95.62 82 ARG A CA 1
ATOM 639 C C . ARG A 1 82 ? 2.607 5.313 2.107 1.00 95.62 82 ARG A C 1
ATOM 641 O O . ARG A 1 82 ? 2.139 5.028 3.210 1.00 95.62 82 ARG A O 1
ATOM 648 N N . ASP A 1 83 ? 2.494 6.520 1.563 1.00 97.00 83 ASP A N 1
ATOM 649 C CA . ASP A 1 83 ? 1.808 7.633 2.221 1.00 97.00 83 ASP A CA 1
ATOM 650 C C . ASP A 1 83 ? 0.308 7.359 2.349 1.00 97.00 83 ASP A C 1
ATOM 652 O O . ASP A 1 83 ? -0.273 7.565 3.414 1.00 97.00 83 ASP A O 1
ATOM 656 N N . ALA A 1 84 ? -0.321 6.860 1.280 1.00 95.50 84 ALA A N 1
ATOM 657 C CA . ALA A 1 84 ? -1.731 6.480 1.284 1.00 95.50 84 ALA A CA 1
ATOM 658 C C . ALA A 1 84 ? -2.011 5.372 2.309 1.00 95.50 84 ALA A C 1
ATOM 660 O O . ALA A 1 84 ? -2.915 5.518 3.130 1.00 95.50 84 ALA A O 1
ATOM 661 N N . PHE A 1 85 ? -1.186 4.322 2.323 1.00 96.75 85 PHE A N 1
ATOM 662 C CA . PHE A 1 85 ? -1.283 3.237 3.297 1.00 96.75 85 PHE A CA 1
ATOM 663 C C . PHE A 1 85 ? -1.128 3.742 4.740 1.00 96.75 85 PHE A C 1
ATOM 665 O O . PHE A 1 85 ? -1.923 3.412 5.616 1.00 96.75 85 PHE A O 1
ATOM 672 N N . SER A 1 86 ? -0.134 4.595 4.997 1.00 95.81 86 SER A N 1
ATOM 673 C CA . SER A 1 86 ? 0.106 5.132 6.342 1.00 95.81 86 SER A CA 1
ATOM 674 C C . SER A 1 86 ? -1.056 6.009 6.824 1.00 95.81 86 SER A C 1
ATOM 676 O O . SER A 1 86 ? -1.449 5.926 7.987 1.00 95.81 86 SER A O 1
ATOM 678 N N . LYS A 1 87 ? -1.652 6.809 5.930 1.00 97.44 87 LYS A N 1
ATOM 679 C CA . LYS A 1 87 ? -2.860 7.593 6.232 1.00 97.44 87 LYS A CA 1
ATOM 680 C C . LYS A 1 87 ? -4.049 6.700 6.575 1.00 97.44 87 LYS A C 1
ATOM 682 O O . LYS A 1 87 ? -4.738 6.973 7.555 1.00 97.44 87 LYS A O 1
ATOM 687 N N . ASP A 1 88 ? -4.273 5.646 5.797 1.00 95.25 88 ASP A N 1
ATOM 688 C CA . ASP A 1 88 ? -5.364 4.701 6.037 1.00 95.25 88 ASP A CA 1
ATOM 689 C C . ASP A 1 88 ? -5.205 3.971 7.379 1.00 95.25 88 ASP A C 1
ATOM 691 O O . ASP A 1 88 ? -6.152 3.864 8.162 1.00 95.25 88 ASP A O 1
ATOM 695 N N . MET A 1 89 ? -3.974 3.581 7.720 1.00 95.81 89 MET A N 1
ATOM 696 C CA . MET A 1 89 ? -3.682 2.943 9.003 1.00 95.81 89 MET A CA 1
ATOM 697 C C . MET A 1 89 ? -3.885 3.863 10.199 1.00 95.81 89 MET A C 1
ATOM 699 O O . MET A 1 89 ? -4.479 3.450 11.198 1.00 95.81 89 MET A O 1
ATOM 703 N N . ASN A 1 90 ? -3.470 5.124 10.090 1.00 96.38 90 ASN A N 1
ATOM 704 C CA . ASN A 1 90 ? -3.731 6.112 11.132 1.00 96.38 90 ASN A CA 1
ATOM 705 C C . ASN A 1 90 ? -5.235 6.336 11.313 1.00 96.38 90 ASN A C 1
ATOM 707 O O . ASN A 1 90 ? -5.737 6.271 12.433 1.00 96.38 90 ASN A O 1
ATOM 711 N N . LYS A 1 91 ? -5.980 6.497 10.213 1.00 97.50 91 LYS A N 1
ATOM 712 C CA . LYS A 1 91 ? -7.437 6.667 10.255 1.00 97.50 91 LYS A CA 1
ATOM 713 C C . LYS A 1 91 ? -8.142 5.461 10.878 1.00 97.50 91 LYS A C 1
ATOM 715 O O . LYS A 1 91 ? -9.067 5.626 11.676 1.00 97.50 91 LYS A O 1
ATOM 720 N N . THR A 1 92 ? -7.697 4.255 10.542 1.00 95.81 92 THR A N 1
ATOM 721 C CA . THR A 1 92 ? -8.220 3.004 11.100 1.00 95.81 92 THR A CA 1
ATOM 722 C C . THR A 1 92 ? -8.003 2.946 12.615 1.00 95.81 92 THR A C 1
ATOM 724 O O . THR A 1 92 ? -8.949 2.701 13.364 1.00 95.81 92 THR A O 1
ATOM 727 N N . ARG A 1 93 ? -6.797 3.285 13.091 1.00 97.12 93 ARG A N 1
ATOM 728 C CA . ARG A 1 93 ? -6.472 3.379 14.527 1.00 97.12 93 ARG A CA 1
ATOM 729 C C . ARG A 1 93 ? -7.280 4.438 15.264 1.00 97.12 93 ARG A C 1
ATOM 731 O O . ARG A 1 93 ? -7.790 4.174 16.354 1.00 97.12 93 ARG A O 1
ATOM 738 N N . GLU A 1 94 ? -7.429 5.622 14.681 1.00 98.06 94 GLU A N 1
ATOM 739 C CA . GLU A 1 94 ? -8.247 6.691 15.257 1.00 98.06 94 GLU A CA 1
ATOM 740 C C . GLU A 1 94 ? -9.711 6.267 15.386 1.00 98.06 94 GLU A C 1
ATOM 742 O O . GLU A 1 94 ? -10.334 6.493 16.422 1.00 98.06 94 GLU A O 1
ATOM 747 N N . THR A 1 95 ? -10.257 5.628 14.350 1.00 97.81 95 THR A N 1
ATOM 748 C CA . THR A 1 95 ? -11.648 5.157 14.331 1.00 97.81 95 THR A CA 1
ATOM 749 C C . THR A 1 95 ? -11.873 4.071 15.379 1.00 97.81 95 THR A C 1
ATOM 751 O O . THR A 1 95 ? -12.846 4.137 16.133 1.00 97.81 95 THR A O 1
ATOM 754 N N . PHE A 1 96 ? -10.946 3.116 15.487 1.00 98.06 96 PHE A N 1
ATOM 755 C CA . PHE A 1 96 ? -10.980 2.085 16.522 1.00 98.06 96 PHE A CA 1
ATOM 756 C C . PHE A 1 96 ? -10.939 2.696 17.928 1.00 98.06 96 PHE A C 1
ATOM 758 O O . PHE A 1 96 ? -11.787 2.396 18.768 1.00 98.06 96 PHE A O 1
ATOM 765 N N . THR A 1 97 ? -10.005 3.620 18.166 1.00 97.44 97 THR A N 1
ATOM 766 C CA . THR A 1 97 ? -9.847 4.292 19.464 1.00 97.44 97 THR A CA 1
ATOM 767 C C . THR A 1 97 ? -11.102 5.070 19.847 1.00 97.44 97 THR A C 1
ATOM 769 O O . THR A 1 97 ? -11.580 4.943 20.972 1.00 97.44 97 THR A O 1
ATOM 772 N N . LYS A 1 98 ? -11.678 5.833 18.909 1.00 98.25 98 LYS A N 1
ATOM 773 C CA . LYS A 1 98 ? -12.936 6.565 19.125 1.00 98.25 98 LYS A CA 1
ATOM 774 C C . LYS A 1 98 ? -14.076 5.617 19.481 1.00 98.25 98 LYS A C 1
ATOM 776 O O . LYS A 1 98 ? -14.747 5.838 20.482 1.00 98.25 98 LYS A O 1
ATOM 781 N N . THR A 1 99 ? -14.237 4.537 18.717 1.00 97.75 99 THR A N 1
ATOM 782 C CA . THR A 1 99 ? -15.273 3.521 18.961 1.00 97.75 99 THR A CA 1
ATOM 783 C C . THR A 1 99 ? -15.132 2.924 20.358 1.00 97.75 99 THR A C 1
ATOM 785 O O . THR A 1 99 ? -16.095 2.888 21.119 1.00 97.75 99 THR A O 1
ATOM 788 N N . GLN A 1 100 ? -13.916 2.537 20.746 1.00 96.88 100 GLN A N 1
ATOM 789 C CA . GLN A 1 100 ? -13.645 1.989 22.070 1.00 96.88 100 GLN A CA 1
ATOM 790 C C . GLN A 1 100 ? -13.939 2.990 23.198 1.00 96.88 100 GLN A C 1
ATOM 792 O O . GLN A 1 100 ? -14.486 2.602 24.232 1.00 96.88 100 GLN A O 1
ATOM 797 N N . THR A 1 101 ? -13.589 4.266 23.028 1.00 97.94 101 THR A N 1
ATOM 798 C CA . THR A 1 101 ? -13.919 5.313 24.005 1.00 97.94 101 THR A CA 1
ATOM 799 C C . THR A 1 101 ? -15.431 5.459 24.156 1.00 97.94 101 THR A C 1
ATOM 801 O O . THR A 1 101 ? -15.933 5.384 25.275 1.00 97.94 101 THR A O 1
ATOM 804 N N . THR A 1 102 ? -16.168 5.556 23.047 1.00 98.31 102 THR A N 1
ATOM 805 C CA . THR A 1 102 ? -17.633 5.660 23.066 1.00 98.31 102 THR A CA 1
ATOM 806 C C . THR A 1 102 ? -18.290 4.435 23.709 1.00 98.31 102 THR A C 1
ATOM 808 O O . THR A 1 102 ? -19.185 4.591 24.538 1.00 98.31 102 THR A O 1
ATOM 811 N N . GLU A 1 103 ? -17.827 3.217 23.404 1.00 97.88 103 GLU A N 1
ATOM 812 C CA . GLU A 1 103 ? -18.326 1.986 24.037 1.00 97.88 103 GLU A CA 1
ATOM 813 C C . GLU A 1 103 ? -18.104 2.002 25.561 1.00 97.88 103 GLU A C 1
ATOM 815 O O . GLU A 1 103 ? -18.996 1.634 26.328 1.00 97.88 103 GLU A O 1
ATOM 820 N N . ARG A 1 104 ? -16.931 2.458 26.024 1.00 97.69 104 ARG A N 1
ATOM 821 C CA . ARG A 1 104 ? -16.596 2.545 27.458 1.00 97.69 104 ARG A CA 1
ATOM 822 C C . ARG A 1 104 ? -17.421 3.596 28.191 1.00 97.69 104 ARG A C 1
ATOM 824 O O . ARG A 1 104 ? -17.871 3.338 29.310 1.00 97.69 104 ARG A O 1
ATOM 831 N N . GLU A 1 105 ? -17.611 4.764 27.589 1.00 98.12 105 GL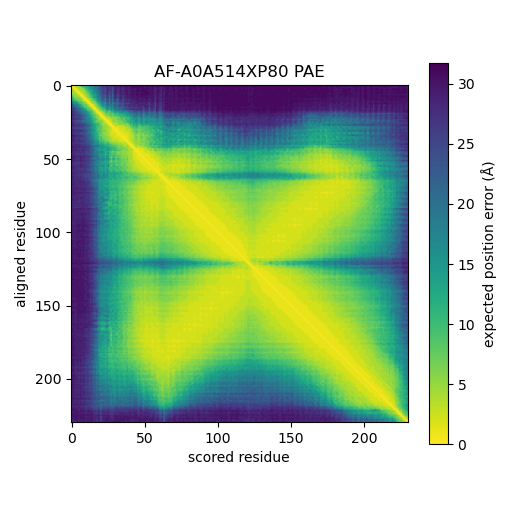U A N 1
ATOM 832 C CA . GLU A 1 105 ? -18.438 5.838 28.147 1.00 98.12 105 GLU A CA 1
ATOM 833 C C . GLU A 1 105 ? -19.898 5.397 28.263 1.00 98.12 105 GLU A C 1
ATOM 835 O O . GLU A 1 105 ? -20.496 5.521 29.334 1.00 98.12 105 GLU A O 1
ATOM 840 N N . ALA A 1 106 ? -20.447 4.798 27.201 1.00 98.19 106 ALA A N 1
ATOM 841 C CA . ALA A 1 106 ? -21.806 4.268 27.194 1.00 98.19 106 ALA A CA 1
ATOM 842 C C . ALA A 1 106 ? -22.002 3.180 28.262 1.00 98.19 106 ALA A C 1
ATOM 844 O O . ALA A 1 106 ? -22.983 3.212 29.010 1.00 98.19 106 ALA A O 1
ATOM 845 N N . PHE A 1 107 ? -21.045 2.254 28.390 1.00 98.19 107 PHE A N 1
ATOM 846 C CA . PHE A 1 107 ? -21.073 1.223 29.426 1.00 98.19 107 PHE A CA 1
ATOM 847 C C . PHE A 1 107 ? -21.038 1.826 30.837 1.00 98.19 107 PHE A C 1
ATOM 849 O O . PHE A 1 107 ? -21.867 1.487 31.680 1.00 98.19 107 PHE A O 1
ATOM 856 N N . THR A 1 108 ? -20.119 2.760 31.090 1.00 96.88 108 THR A N 1
ATOM 857 C CA . THR A 1 108 ? -19.965 3.403 32.405 1.00 96.88 108 THR A CA 1
ATOM 858 C C . THR A 1 108 ? -21.226 4.165 32.800 1.00 96.88 108 THR A C 1
ATOM 860 O O . THR A 1 108 ? -21.707 4.019 33.926 1.00 96.88 108 THR A O 1
ATOM 863 N N . LYS A 1 109 ? -21.810 4.914 31.858 1.00 98.06 109 LYS A N 1
ATOM 864 C CA . LYS A 1 109 ? -23.069 5.633 32.063 1.00 98.06 109 LYS A CA 1
ATOM 865 C C . LYS A 1 109 ? -24.219 4.674 32.380 1.00 98.06 109 LYS A C 1
ATOM 867 O O . LYS A 1 109 ? -24.931 4.886 33.357 1.00 98.06 109 LYS A O 1
ATOM 872 N N . SER A 1 110 ? -24.351 3.580 31.628 1.00 97.56 110 SER A N 1
ATOM 873 C CA . SER A 1 110 ? -25.356 2.538 31.890 1.00 97.56 110 SER A CA 1
ATOM 874 C C . SER A 1 110 ? -25.206 1.926 33.290 1.00 97.56 110 SER A C 1
ATOM 876 O O . SER A 1 110 ? -26.187 1.793 34.027 1.00 97.56 110 SER A O 1
ATOM 878 N N . GLN A 1 111 ? -23.974 1.622 33.715 1.00 96.62 111 GLN A N 1
ATOM 879 C CA . GLN A 1 111 ? -23.711 1.104 35.061 1.00 96.62 111 GLN A CA 1
ATOM 880 C C . GLN A 1 111 ? -24.078 2.115 36.150 1.00 96.62 111 GLN A C 1
ATOM 882 O O . GLN A 1 111 ? -24.655 1.731 37.171 1.00 96.62 111 GLN A O 1
ATOM 887 N N . GLN A 1 112 ? -23.776 3.398 35.945 1.00 96.88 112 GLN A N 1
ATOM 888 C CA . GLN A 1 112 ? -24.147 4.456 36.880 1.00 96.88 112 GLN A CA 1
ATOM 889 C C . GLN A 1 112 ? -25.671 4.598 36.990 1.00 96.88 112 GLN A C 1
ATOM 891 O O . GLN A 1 112 ? -26.207 4.546 38.096 1.00 96.88 112 GLN A O 1
ATOM 896 N N . GLU A 1 113 ? -26.382 4.673 35.865 1.00 97.12 113 GLU A N 1
ATOM 897 C CA . GLU A 1 113 ? -27.845 4.771 35.847 1.00 97.12 113 GLU A CA 1
ATOM 898 C C . GLU A 1 113 ? -28.513 3.573 36.537 1.00 97.12 113 GLU A C 1
ATOM 900 O O . GLU A 1 113 ? -29.493 3.735 37.265 1.00 97.12 113 GLU A O 1
ATOM 905 N N . ARG A 1 114 ? -27.980 2.359 36.353 1.00 96.06 114 ARG A N 1
ATOM 906 C CA . ARG A 1 114 ? -28.476 1.156 37.041 1.00 96.06 114 ARG A CA 1
ATOM 907 C C . ARG A 1 114 ? -28.263 1.237 38.547 1.00 96.06 114 ARG A C 1
ATOM 909 O O . ARG A 1 114 ? -29.181 0.910 39.296 1.00 96.06 114 ARG A O 1
ATOM 916 N N . ARG A 1 115 ? -27.091 1.697 38.999 1.00 95.19 115 ARG A N 1
ATOM 917 C CA . ARG A 1 115 ? -26.803 1.904 40.429 1.00 95.19 115 ARG A CA 1
ATOM 918 C C . ARG A 1 115 ? -27.737 2.945 41.044 1.00 95.19 115 ARG A C 1
ATOM 920 O O . ARG A 1 115 ? -28.267 2.704 42.123 1.00 95.19 115 ARG A O 1
ATOM 927 N N . GLU A 1 116 ? -27.970 4.059 40.355 1.00 95.94 116 GLU A N 1
ATOM 928 C CA . GLU A 1 116 ? -28.871 5.127 40.807 1.00 95.94 116 GLU A CA 1
ATOM 929 C C . GLU A 1 116 ? -30.343 4.694 40.841 1.00 95.94 116 GLU A C 1
ATOM 931 O O . GLU A 1 116 ? -31.087 5.077 41.742 1.00 95.94 116 GLU A O 1
ATOM 936 N N . LYS A 1 117 ? -30.790 3.887 39.873 1.00 95.12 117 LYS A N 1
ATOM 937 C CA . LYS A 1 117 ? -32.146 3.312 39.880 1.00 95.12 117 LYS A CA 1
ATOM 938 C C . LYS A 1 117 ? -32.316 2.311 41.024 1.00 95.12 117 LYS A C 1
ATOM 940 O O . LYS A 1 117 ? -33.324 2.347 41.727 1.00 95.12 117 LYS A O 1
ATOM 945 N N . PHE A 1 118 ? -31.318 1.457 41.246 1.00 95.06 118 PHE A N 1
ATOM 946 C CA . PHE A 1 118 ? -31.346 0.470 42.322 1.00 95.06 118 PHE A CA 1
ATOM 947 C C . PHE A 1 118 ? -31.317 1.123 43.710 1.00 95.06 118 PHE A C 1
ATOM 949 O O . PHE A 1 118 ? -32.082 0.725 44.583 1.00 95.06 118 PHE A O 1
ATOM 956 N N . SER A 1 119 ? -30.512 2.175 43.912 1.00 90.94 119 SER A N 1
ATOM 957 C CA . SER A 1 119 ? -30.395 2.858 45.211 1.00 90.94 119 SER A CA 1
ATOM 958 C C . SER A 1 119 ? -31.676 3.565 45.667 1.00 90.94 119 SER A C 1
ATOM 960 O O . SER A 1 119 ? -31.882 3.735 46.867 1.00 90.94 119 SER A O 1
ATOM 962 N N . LYS A 1 120 ? -32.559 3.940 44.733 1.00 93.69 120 LYS A N 1
ATOM 963 C CA . LYS A 1 120 ? -33.883 4.519 45.026 1.00 93.69 120 LYS A CA 1
ATOM 964 C C . LYS A 1 120 ? -34.907 3.481 45.504 1.00 93.69 120 LYS A C 1
ATOM 966 O O . LYS A 1 120 ? -35.971 3.856 45.990 1.00 93.69 120 LYS A O 1
ATOM 971 N N . SER A 1 121 ? -34.603 2.192 45.367 1.00 90.19 121 SER A N 1
ATOM 972 C CA . SER A 1 121 ? -35.505 1.088 45.697 1.00 90.19 121 SER A CA 1
ATOM 973 C C . SER A 1 121 ? -35.252 0.587 47.122 1.00 90.19 121 SER A C 1
ATOM 975 O O . SER A 1 121 ? -34.107 0.475 47.560 1.00 90.19 121 SER A O 1
ATOM 977 N N . LYS A 1 122 ? -36.312 0.243 47.864 1.00 91.38 122 LYS A N 1
ATOM 978 C CA . LYS A 1 122 ? -36.165 -0.479 49.138 1.00 91.38 122 LYS A CA 1
ATOM 979 C C . LYS A 1 122 ? -35.929 -1.959 48.832 1.00 91.38 122 LYS A C 1
ATOM 981 O O . LYS A 1 122 ? -36.830 -2.619 48.334 1.00 91.38 122 LYS A O 1
ATOM 986 N N . VAL A 1 123 ? -34.727 -2.449 49.122 1.00 93.31 123 VAL A N 1
ATOM 987 C CA . VAL A 1 123 ? -34.276 -3.819 48.822 1.00 93.31 123 VAL A CA 1
ATOM 988 C C . VAL A 1 123 ? -33.639 -4.460 50.049 1.00 93.31 123 VAL A C 1
ATOM 990 O O . VAL A 1 123 ? -33.087 -3.764 50.909 1.00 93.31 123 VAL A O 1
ATOM 993 N N . SER A 1 124 ? -33.697 -5.786 50.121 1.00 94.06 124 SER A N 1
ATOM 994 C CA . SER A 1 124 ? -33.054 -6.569 51.176 1.00 94.06 124 SER A CA 1
ATOM 995 C C . SER A 1 124 ? -31.525 -6.599 51.026 1.00 94.06 124 SER A C 1
ATOM 997 O O . SER A 1 124 ? -30.959 -6.284 49.976 1.00 94.06 124 SER A O 1
ATOM 999 N N . SER A 1 125 ? -30.827 -6.996 52.096 1.00 92.56 125 SER A N 1
ATOM 1000 C CA . SER A 1 125 ? -29.362 -7.144 52.090 1.00 92.56 125 SER A CA 1
ATOM 1001 C C . SER A 1 125 ? -28.878 -8.199 51.082 1.00 92.56 125 SER A C 1
ATOM 1003 O O . SER A 1 125 ? -27.862 -8.006 50.409 1.00 92.56 125 SER A O 1
ATOM 1005 N N . ALA A 1 126 ? -29.634 -9.293 50.933 1.00 95.25 126 ALA A N 1
ATOM 1006 C CA . ALA A 1 126 ? -29.322 -10.363 49.989 1.00 95.25 126 ALA A CA 1
ATOM 1007 C C . ALA A 1 126 ? -29.408 -9.866 48.536 1.00 95.25 126 ALA A C 1
ATOM 1009 O O . ALA A 1 126 ? -28.427 -9.958 47.801 1.00 95.25 126 ALA A O 1
ATOM 1010 N N . GLU A 1 127 ? -30.520 -9.224 48.163 1.00 94.31 127 GLU A N 1
ATOM 1011 C CA . GLU A 1 127 ? -30.714 -8.651 46.820 1.00 94.31 127 GLU A CA 1
ATOM 1012 C C . GLU A 1 127 ? -29.674 -7.574 46.497 1.00 94.31 127 GLU A C 1
ATOM 1014 O O . GLU A 1 127 ? -29.174 -7.488 45.376 1.00 94.31 127 GLU A O 1
ATOM 1019 N N . ARG A 1 128 ? -29.301 -6.754 47.490 1.00 93.88 128 ARG A N 1
ATOM 1020 C CA . ARG A 1 128 ? -28.231 -5.762 47.340 1.00 93.88 128 ARG A CA 1
ATOM 1021 C C . ARG A 1 128 ? -26.898 -6.422 46.999 1.00 93.88 128 ARG A C 1
ATOM 1023 O O . ARG A 1 128 ? -26.195 -5.947 46.109 1.00 93.88 128 ARG A O 1
ATOM 1030 N N . THR A 1 129 ? -26.555 -7.494 47.702 1.00 95.75 129 THR A N 1
ATOM 1031 C CA . THR A 1 129 ? -25.299 -8.222 47.492 1.00 95.75 129 THR A CA 1
ATOM 1032 C C . THR A 1 129 ? -25.260 -8.848 46.099 1.00 95.75 129 THR A C 1
ATOM 1034 O O . THR A 1 129 ? -24.278 -8.678 45.375 1.00 95.75 129 THR A O 1
ATOM 1037 N N . GLU A 1 130 ? -26.348 -9.497 45.686 1.00 96.25 130 GLU A N 1
ATOM 1038 C CA . GLU A 1 130 ? -26.476 -10.103 44.360 1.00 96.25 130 GLU A CA 1
ATOM 1039 C 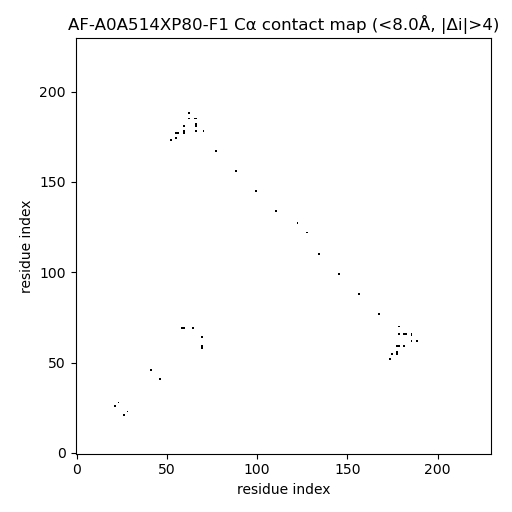C . GLU A 1 130 ? -26.375 -9.060 43.238 1.00 96.25 130 GLU A C 1
ATOM 1041 O O . GLU A 1 130 ? -25.607 -9.238 42.290 1.00 96.25 130 GLU A O 1
ATOM 1046 N N . PHE A 1 131 ? -27.069 -7.925 43.375 1.00 96.69 131 PHE A N 1
ATOM 1047 C CA . PHE A 1 131 ? -27.036 -6.839 42.396 1.00 96.69 131 PHE A CA 1
ATOM 1048 C C . PHE A 1 131 ? -25.618 -6.305 42.157 1.00 96.69 131 PHE A C 1
ATOM 1050 O O . PHE A 1 131 ? -25.179 -6.196 41.009 1.00 96.69 131 PHE A O 1
ATOM 1057 N N . TYR A 1 132 ? -24.877 -5.987 43.223 1.00 95.19 132 TYR A N 1
ATOM 1058 C CA . TYR A 1 132 ? -23.515 -5.467 43.079 1.00 95.19 132 TYR A CA 1
ATOM 1059 C C . TYR A 1 132 ? -22.524 -6.530 42.598 1.00 95.19 132 TYR A C 1
ATOM 1061 O O . TYR A 1 132 ? -21.624 -6.194 41.828 1.00 95.19 132 TYR A O 1
ATOM 1069 N N . SER A 1 133 ? -22.710 -7.796 42.984 1.00 96.81 133 SER A N 1
ATOM 1070 C CA . SER A 1 133 ? -21.905 -8.905 42.465 1.00 96.81 133 SER A CA 1
ATOM 1071 C C . SER A 1 133 ? -22.099 -9.068 40.953 1.00 96.81 133 SER A C 1
ATOM 1073 O O . SER A 1 133 ? -21.124 -9.123 40.203 1.00 96.81 133 SER A O 1
ATOM 1075 N N . LYS A 1 134 ? -23.351 -9.009 40.477 1.00 96.81 134 LYS A N 1
ATOM 1076 C CA . LYS A 1 134 ? -23.676 -9.041 39.044 1.00 96.81 134 LYS A CA 1
ATOM 1077 C C . LYS A 1 134 ? -23.076 -7.858 38.283 1.00 96.81 134 LYS A C 1
ATOM 1079 O O . LYS A 1 134 ? -22.464 -8.061 37.238 1.00 96.81 134 LYS A O 1
ATOM 1084 N N . LEU A 1 135 ? -23.202 -6.635 38.808 1.00 95.88 135 LEU A N 1
ATOM 1085 C CA . LEU A 1 135 ? -22.604 -5.450 38.178 1.00 95.88 135 LEU A CA 1
ATOM 1086 C C . LEU A 1 135 ? -21.079 -5.548 38.064 1.00 95.88 135 LEU A C 1
ATOM 1088 O O . LEU A 1 135 ? -20.506 -5.068 37.085 1.00 95.88 135 LEU A O 1
ATOM 1092 N N . GLU A 1 136 ? -20.415 -6.121 39.068 1.00 96.62 136 GLU A N 1
ATOM 1093 C CA . GLU A 1 136 ? -18.967 -6.315 39.041 1.00 96.62 136 GLU A CA 1
ATOM 1094 C C . GLU A 1 136 ? -18.560 -7.425 38.062 1.00 96.62 136 GLU A C 1
ATOM 1096 O O . GLU A 1 136 ? -17.563 -7.263 37.359 1.00 96.62 136 GLU A O 1
ATOM 1101 N N . GLY A 1 137 ? -19.345 -8.503 37.955 1.00 97.88 137 GLY A N 1
ATOM 1102 C CA . GLY A 1 137 ? -19.174 -9.531 36.923 1.00 97.88 137 GLY A CA 1
ATOM 1103 C C . GLY A 1 137 ? -19.255 -8.942 35.513 1.00 97.88 137 GLY A C 1
ATOM 1104 O O . GLY A 1 137 ? -18.284 -8.993 34.766 1.00 97.88 137 GLY A O 1
ATOM 1105 N N . GLU A 1 138 ? -20.349 -8.244 35.202 1.00 97.50 138 GLU A N 1
ATOM 1106 C CA . GLU A 1 138 ? -20.543 -7.585 33.902 1.00 97.50 138 GLU A CA 1
ATOM 1107 C C . GLU A 1 138 ? -19.436 -6.565 33.587 1.00 97.50 138 GLU A C 1
ATOM 1109 O O . GLU A 1 138 ? -19.014 -6.421 32.440 1.00 97.50 138 GLU A O 1
ATOM 1114 N N . ARG A 1 139 ? -18.939 -5.848 34.606 1.00 97.44 139 ARG A N 1
ATOM 1115 C CA . ARG A 1 139 ? -17.803 -4.930 34.456 1.00 97.44 139 ARG A CA 1
ATOM 1116 C C . ARG A 1 139 ? -16.535 -5.677 34.055 1.00 97.44 139 ARG A C 1
ATOM 1118 O O . ARG A 1 139 ? -15.846 -5.226 33.141 1.00 97.44 139 ARG A O 1
ATOM 1125 N N . LYS A 1 140 ? -16.209 -6.779 34.731 1.00 98.06 140 LYS A N 1
ATOM 1126 C CA . LYS A 1 140 ? -15.031 -7.594 34.403 1.00 98.06 140 LYS A CA 1
ATOM 1127 C C . LYS A 1 140 ? -15.130 -8.153 32.988 1.00 98.06 140 LYS A C 1
ATOM 1129 O O . LYS A 1 140 ? -14.185 -7.979 32.220 1.00 98.06 140 LYS A O 1
ATOM 1134 N N . ASP A 1 141 ? -16.281 -8.710 32.629 1.00 98.12 141 ASP A N 1
ATOM 1135 C CA . ASP A 1 141 ? -16.520 -9.294 31.308 1.00 98.12 141 ASP A CA 1
ATOM 1136 C C . ASP A 1 141 ? -16.384 -8.243 30.201 1.00 98.12 141 ASP A C 1
ATOM 1138 O O . ASP A 1 141 ? -15.669 -8.453 29.220 1.00 98.12 141 ASP A O 1
ATOM 1142 N N . PHE A 1 142 ? -16.983 -7.061 30.392 1.00 98.25 142 PHE A N 1
ATOM 1143 C CA . PHE A 1 142 ? -16.867 -5.956 29.441 1.00 98.25 142 PHE A CA 1
ATOM 1144 C C . PHE A 1 142 ? -15.407 -5.545 29.215 1.00 98.25 142 PHE A C 1
ATOM 1146 O O . PHE A 1 142 ? -14.968 -5.427 28.071 1.00 98.25 142 PHE A O 1
ATOM 1153 N N . TYR A 1 143 ? -14.632 -5.331 30.283 1.00 97.12 143 TYR A N 1
ATOM 1154 C CA . TYR A 1 143 ? -13.237 -4.910 30.134 1.00 97.12 143 TYR A CA 1
ATOM 1155 C C . TYR A 1 143 ? -12.326 -6.026 29.606 1.00 97.12 143 TYR A C 1
ATOM 1157 O O . TYR A 1 143 ? -11.367 -5.712 28.898 1.00 97.12 143 TYR A O 1
ATOM 1165 N N . SER A 1 144 ? -12.635 -7.298 29.882 1.00 98.12 144 SER A N 1
ATOM 1166 C CA . SER A 1 144 ? -11.949 -8.438 29.259 1.00 98.12 144 SER A CA 1
ATOM 1167 C C . SER A 1 144 ? -12.183 -8.451 27.749 1.00 98.12 144 SER A C 1
ATOM 1169 O O . SER A 1 144 ? -11.225 -8.401 26.979 1.00 98.12 144 SER A O 1
ATOM 1171 N N . ALA A 1 145 ? -13.443 -8.364 27.314 1.00 97.94 145 ALA A N 1
ATOM 1172 C CA . ALA A 1 145 ? -13.794 -8.306 25.896 1.00 97.94 145 ALA A CA 1
ATOM 1173 C C . ALA A 1 145 ? -13.186 -7.076 25.193 1.00 97.94 145 ALA A C 1
ATOM 1175 O O . ALA A 1 145 ? -12.727 -7.156 24.056 1.00 97.94 145 ALA A O 1
ATOM 1176 N N . GLN A 1 146 ? -13.126 -5.921 25.867 1.00 97.75 146 GLN A N 1
ATOM 1177 C CA . GLN A 1 146 ? -12.459 -4.721 25.344 1.00 97.75 146 GLN A CA 1
ATOM 1178 C C . GLN A 1 146 ? -10.956 -4.910 25.132 1.00 97.75 146 GLN A C 1
ATOM 1180 O O . GLN A 1 146 ? -10.388 -4.311 24.213 1.00 97.75 146 GLN A O 1
ATOM 1185 N N . LYS A 1 147 ? -10.306 -5.689 26.000 1.00 97.69 147 LYS A N 1
ATOM 1186 C CA . LYS A 1 147 ? -8.892 -6.027 25.862 1.00 97.69 147 LYS A CA 1
ATOM 1187 C C . LYS A 1 147 ? -8.688 -6.962 24.672 1.00 97.69 147 LYS A C 1
ATOM 1189 O O . LYS A 1 147 ? -7.893 -6.633 23.803 1.00 97.69 147 LYS A O 1
ATOM 1194 N N . GLU A 1 148 ? -9.472 -8.031 24.572 1.00 98.12 148 GLU A N 1
ATOM 1195 C CA . GLU A 1 148 ? -9.412 -8.979 23.450 1.00 98.12 148 GLU A CA 1
ATOM 1196 C C . GLU A 1 148 ? -9.643 -8.293 22.097 1.00 98.12 148 GLU A C 1
ATOM 1198 O O . GLU A 1 148 ? -8.860 -8.479 21.169 1.00 98.12 148 GLU A O 1
ATOM 1203 N N . LYS A 1 149 ? -10.652 -7.412 21.999 1.00 97.81 149 LYS A N 1
ATOM 1204 C CA . LYS A 1 149 ? -10.888 -6.593 20.795 1.00 97.81 149 LYS A CA 1
ATOM 1205 C C . LYS A 1 149 ? -9.664 -5.756 20.411 1.00 97.81 149 LYS A C 1
ATOM 1207 O O . LYS A 1 149 ? -9.387 -5.587 19.228 1.00 97.81 149 LYS A O 1
ATOM 1212 N N . ARG A 1 150 ? -8.962 -5.187 21.397 1.00 97.56 150 ARG A N 1
ATOM 1213 C CA . ARG A 1 150 ? -7.758 -4.377 21.164 1.00 97.56 150 ARG A CA 1
ATOM 1214 C C . ARG A 1 150 ? -6.582 -5.240 20.723 1.00 97.56 150 ARG A C 1
ATOM 1216 O O . ARG A 1 150 ? -5.894 -4.854 19.786 1.00 97.56 150 ARG A O 1
ATOM 1223 N N . ASP A 1 151 ? -6.373 -6.378 21.369 1.00 98.00 151 ASP A N 1
ATOM 1224 C CA . ASP A 1 151 ? -5.277 -7.286 21.038 1.00 98.00 151 ASP A CA 1
ATOM 1225 C C . ASP A 1 151 ? -5.446 -7.824 19.603 1.00 98.00 151 ASP A C 1
ATOM 1227 O O . ASP A 1 151 ? -4.519 -7.725 18.799 1.00 98.00 151 ASP A O 1
ATOM 1231 N N . ALA A 1 152 ? -6.661 -8.253 19.237 1.00 97.69 152 ALA A N 1
ATOM 1232 C CA . ALA A 1 152 ? -6.991 -8.681 17.875 1.00 97.69 152 ALA A CA 1
ATOM 1233 C C . ALA A 1 152 ? -6.813 -7.555 16.838 1.00 97.69 152 ALA A C 1
ATOM 1235 O O . ALA A 1 152 ? -6.310 -7.782 15.738 1.00 97.69 152 ALA A O 1
ATOM 1236 N N . PHE A 1 153 ? -7.198 -6.324 17.187 1.00 98.06 153 PHE A N 1
ATOM 1237 C CA . PHE A 1 153 ? -7.008 -5.164 16.320 1.00 98.06 153 PHE A CA 1
ATOM 1238 C C . PHE A 1 153 ? -5.524 -4.862 16.059 1.00 98.06 153 PHE A C 1
ATOM 1240 O O . PHE A 1 153 ? -5.135 -4.621 14.917 1.00 98.06 153 PHE A O 1
ATOM 1247 N N . GLU A 1 154 ? -4.678 -4.875 17.091 1.00 97.25 154 GLU A N 1
ATOM 1248 C CA . GLU A 1 154 ? -3.245 -4.610 16.912 1.00 97.25 154 GLU A CA 1
ATOM 1249 C C . GLU A 1 154 ? -2.544 -5.730 16.129 1.00 97.25 154 GLU A C 1
ATOM 1251 O O . GLU A 1 154 ? -1.626 -5.452 15.353 1.00 97.25 154 GLU A O 1
ATOM 1256 N N . GLU A 1 155 ? -2.989 -6.980 16.276 1.00 97.50 155 GLU A N 1
ATOM 1257 C CA . GLU A 1 155 ? -2.505 -8.096 15.461 1.00 97.50 155 GLU A CA 1
ATOM 1258 C C . GLU A 1 155 ? -2.862 -7.924 13.976 1.00 97.50 155 GLU A C 1
ATOM 1260 O O . GLU A 1 155 ? -1.990 -8.077 13.114 1.00 97.50 155 GLU A O 1
ATOM 1265 N N . ASP A 1 156 ? -4.101 -7.532 13.668 1.00 95.56 156 ASP A N 1
ATOM 1266 C CA . ASP A 1 156 ? -4.540 -7.225 12.301 1.00 95.56 156 ASP A CA 1
ATOM 1267 C C . ASP A 1 156 ? -3.734 -6.064 11.697 1.00 95.56 156 ASP A C 1
ATOM 1269 O O . ASP A 1 156 ? -3.204 -6.174 10.591 1.00 95.56 156 ASP A O 1
ATOM 1273 N N . VAL A 1 157 ? -3.542 -4.971 12.445 1.00 95.38 157 VAL A N 1
ATOM 1274 C CA . VAL A 1 157 ? -2.724 -3.831 11.993 1.00 95.38 157 VAL A CA 1
ATOM 1275 C C . VAL A 1 157 ? -1.278 -4.250 11.727 1.00 95.38 157 VAL A C 1
ATOM 1277 O O . VAL A 1 157 ? -0.686 -3.848 10.720 1.00 95.38 157 VAL A O 1
ATOM 1280 N N . LYS A 1 158 ? -0.691 -5.065 12.609 1.00 96.19 158 LYS A N 1
ATOM 1281 C CA . LYS A 1 158 ? 0.671 -5.581 12.436 1.00 96.19 158 LYS A CA 1
ATOM 1282 C C . LYS A 1 158 ? 0.780 -6.456 11.187 1.00 96.19 158 LYS A C 1
ATOM 1284 O O . LYS A 1 158 ? 1.746 -6.315 10.436 1.00 96.19 158 LYS A O 1
ATOM 1289 N N . THR A 1 159 ? -0.202 -7.322 10.962 1.00 95.31 159 THR A N 1
ATOM 1290 C CA . THR A 1 159 ? -0.259 -8.214 9.798 1.00 95.31 159 THR A CA 1
ATOM 1291 C C . THR A 1 159 ? -0.393 -7.409 8.511 1.00 95.31 159 THR A C 1
ATOM 1293 O O . THR A 1 159 ? 0.479 -7.501 7.652 1.00 95.31 159 THR A O 1
ATOM 1296 N N . LYS A 1 160 ? -1.357 -6.483 8.438 1.00 94.81 160 LYS A N 1
ATOM 1297 C CA . LYS A 1 160 ? -1.524 -5.563 7.300 1.00 94.81 160 LYS A CA 1
ATOM 1298 C C . LYS A 1 160 ? -0.258 -4.779 6.981 1.00 94.81 160 LYS A C 1
ATOM 1300 O O . LYS A 1 160 ? 0.070 -4.580 5.813 1.00 94.81 160 LYS A O 1
ATOM 1305 N N . ARG A 1 161 ? 0.470 -4.321 8.008 1.00 94.25 161 ARG A N 1
ATOM 1306 C CA . ARG A 1 161 ? 1.742 -3.619 7.808 1.00 94.25 161 ARG A CA 1
ATOM 1307 C C . ARG A 1 161 ? 2.789 -4.523 7.173 1.00 94.25 161 ARG A C 1
ATOM 1309 O O . ARG A 1 161 ? 3.439 -4.106 6.219 1.00 94.25 161 ARG A O 1
ATOM 1316 N N . LYS A 1 162 ? 2.939 -5.737 7.700 1.00 96.06 162 LYS A N 1
ATOM 1317 C CA . LYS A 1 162 ? 3.883 -6.724 7.179 1.00 96.06 162 LYS A CA 1
ATOM 1318 C C . LYS A 1 162 ? 3.558 -7.082 5.727 1.00 96.06 162 LYS A C 1
ATOM 1320 O O . LYS A 1 162 ? 4.443 -6.993 4.882 1.00 96.06 162 LYS A O 1
ATOM 1325 N N . ASP A 1 163 ? 2.300 -7.399 5.439 1.00 94.94 163 ASP A N 1
ATOM 1326 C CA . ASP A 1 163 ? 1.848 -7.785 4.100 1.00 94.94 163 ASP A CA 1
ATOM 1327 C C . ASP A 1 163 ? 2.080 -6.659 3.086 1.00 94.94 163 ASP A C 1
ATOM 1329 O O . ASP A 1 163 ? 2.544 -6.895 1.969 1.00 94.94 163 ASP A O 1
ATOM 1333 N N . PHE A 1 164 ? 1.829 -5.408 3.487 1.00 96.06 164 PHE A N 1
ATOM 1334 C CA . PHE A 1 164 ? 2.124 -4.246 2.656 1.00 96.06 164 PHE A CA 1
ATOM 1335 C C . PHE A 1 164 ? 3.628 -4.075 2.400 1.00 96.06 164 PHE A C 1
ATOM 1337 O O . PHE A 1 164 ? 4.036 -3.816 1.266 1.00 96.06 164 PHE A O 1
ATOM 1344 N N . ASP A 1 165 ? 4.464 -4.220 3.428 1.00 94.50 165 ASP A N 1
ATOM 1345 C CA . ASP A 1 165 ? 5.915 -4.091 3.286 1.00 94.50 165 ASP A CA 1
ATOM 1346 C C . ASP A 1 165 ? 6.493 -5.205 2.386 1.00 94.50 165 ASP A C 1
ATOM 1348 O O . ASP A 1 165 ? 7.347 -4.929 1.535 1.00 94.50 165 ASP A O 1
ATOM 1352 N N . ASP A 1 166 ? 5.981 -6.433 2.498 1.00 95.88 166 ASP A N 1
ATOM 1353 C CA . ASP A 1 166 ? 6.349 -7.558 1.632 1.00 95.88 166 ASP A CA 1
ATOM 1354 C C . ASP A 1 166 ? 5.878 -7.340 0.181 1.00 95.88 166 ASP A C 1
ATOM 1356 O O . ASP A 1 166 ? 6.658 -7.545 -0.757 1.00 95.88 166 ASP A O 1
ATOM 1360 N N . TYR A 1 167 ? 4.664 -6.816 -0.026 1.00 94.12 167 TYR A N 1
ATOM 1361 C CA . TYR A 1 167 ? 4.178 -6.394 -1.346 1.00 94.12 167 TYR A CA 1
ATOM 1362 C C . TYR A 1 167 ? 5.095 -5.335 -1.978 1.00 94.12 167 TYR A C 1
ATOM 1364 O O . TYR A 1 167 ? 5.509 -5.467 -3.132 1.00 94.12 167 TYR A O 1
ATOM 1372 N N . ILE A 1 168 ? 5.474 -4.296 -1.228 1.00 95.25 168 ILE A N 1
ATOM 1373 C CA . ILE A 1 168 ? 6.361 -3.238 -1.727 1.00 95.25 168 ILE A CA 1
ATOM 1374 C C . ILE A 1 168 ? 7.744 -3.794 -2.080 1.00 95.25 168 ILE A C 1
ATOM 1376 O O . ILE A 1 168 ? 8.318 -3.382 -3.093 1.00 95.25 168 ILE A O 1
ATOM 1380 N N . ARG A 1 169 ? 8.279 -4.726 -1.278 1.00 96.12 169 ARG A N 1
ATOM 1381 C CA . ARG A 1 169 ? 9.545 -5.406 -1.580 1.00 96.12 169 ARG A CA 1
ATOM 1382 C C . ARG A 1 169 ? 9.443 -6.169 -2.900 1.00 96.12 169 ARG A C 1
ATOM 1384 O O . ARG A 1 169 ? 10.246 -5.914 -3.792 1.00 96.12 169 ARG A O 1
ATOM 1391 N N . SER A 1 170 ? 8.411 -6.999 -3.060 1.00 94.69 170 SER A N 1
ATOM 1392 C CA . SER A 1 170 ? 8.173 -7.759 -4.293 1.00 94.69 170 SER A CA 1
ATOM 1393 C C . SER A 1 170 ? 8.092 -6.849 -5.522 1.00 94.69 170 SER A C 1
ATOM 1395 O O . SER A 1 170 ? 8.780 -7.088 -6.513 1.00 94.69 170 SER A O 1
ATOM 1397 N N . LYS A 1 171 ? 7.335 -5.747 -5.453 1.00 94.12 171 LYS A N 1
ATOM 1398 C CA . LYS A 1 171 ? 7.213 -4.806 -6.580 1.00 94.12 171 LYS A CA 1
ATOM 1399 C C . LYS A 1 171 ? 8.522 -4.105 -6.911 1.00 94.12 171 LYS A C 1
ATOM 1401 O O . LYS A 1 171 ? 8.807 -3.841 -8.076 1.00 94.12 171 LYS A O 1
ATOM 1406 N N . ASN A 1 172 ? 9.324 -3.793 -5.899 1.00 95.19 172 ASN A N 1
ATOM 1407 C CA . ASN A 1 172 ? 10.641 -3.212 -6.109 1.00 95.19 172 ASN A CA 1
ATOM 1408 C C . ASN A 1 172 ? 11.592 -4.204 -6.797 1.00 95.19 172 ASN A C 1
ATOM 1410 O O . ASN A 1 172 ? 12.348 -3.801 -7.678 1.00 95.19 172 ASN A O 1
ATOM 1414 N N . ASP A 1 173 ? 11.533 -5.485 -6.438 1.00 96.12 173 ASP A N 1
ATOM 1415 C CA . ASP A 1 173 ? 12.338 -6.535 -7.067 1.00 96.12 173 ASP A CA 1
ATOM 1416 C C . ASP A 1 173 ? 11.921 -6.765 -8.528 1.00 96.12 173 ASP A C 1
ATOM 1418 O O . ASP A 1 173 ? 12.781 -6.752 -9.413 1.00 96.12 173 ASP A O 1
ATOM 1422 N N . GLU A 1 174 ? 10.612 -6.847 -8.801 1.00 94.44 174 GLU A N 1
ATOM 1423 C CA . GLU A 1 174 ? 10.052 -6.917 -10.163 1.00 94.44 174 GLU A CA 1
ATOM 1424 C C . GLU A 1 174 ? 10.508 -5.723 -11.016 1.00 94.44 174 GLU A C 1
ATOM 1426 O O . GLU A 1 174 ? 11.004 -5.889 -12.135 1.00 94.44 174 GLU A O 1
ATOM 1431 N N . PHE A 1 175 ? 10.405 -4.507 -10.473 1.00 96.38 175 PHE A N 1
ATOM 1432 C CA . PHE A 1 175 ? 10.874 -3.305 -11.150 1.00 96.38 175 PHE A CA 1
ATOM 1433 C C . PHE A 1 175 ? 12.380 -3.351 -11.419 1.00 96.38 175 PHE A C 1
ATOM 1435 O O . PHE A 1 175 ? 12.811 -3.022 -12.521 1.00 96.38 175 PHE A O 1
ATOM 1442 N N . ASN A 1 176 ? 13.195 -3.752 -10.439 1.00 95.88 176 ASN A N 1
ATOM 1443 C CA . ASN A 1 176 ? 14.648 -3.800 -10.593 1.00 95.88 176 ASN A CA 1
ATOM 1444 C C . ASN A 1 176 ? 15.078 -4.790 -11.681 1.00 95.88 176 ASN A C 1
ATOM 1446 O O . ASN A 1 176 ? 16.041 -4.507 -12.393 1.00 95.88 176 ASN A O 1
ATOM 1450 N N . GLN A 1 177 ? 14.376 -5.916 -11.829 1.00 94.44 177 GLN A N 1
ATOM 1451 C CA . GLN A 1 177 ? 14.630 -6.864 -12.911 1.00 94.44 177 GLN A CA 1
ATOM 1452 C C . GLN A 1 177 ? 14.379 -6.213 -14.277 1.00 94.44 177 GLN A C 1
ATOM 1454 O O . GLN A 1 177 ? 15.294 -6.133 -15.095 1.00 94.44 177 GLN A O 1
ATOM 1459 N N . LEU A 1 178 ? 13.183 -5.653 -14.483 1.00 93.75 178 LEU A N 1
ATOM 1460 C CA . LEU A 1 178 ? 12.833 -4.976 -15.736 1.00 93.75 178 LEU A CA 1
ATOM 1461 C C . LEU A 1 178 ? 13.757 -3.778 -16.022 1.00 93.75 178 LEU A C 1
ATOM 1463 O O . LEU A 1 178 ? 14.129 -3.521 -17.168 1.00 93.75 178 LEU A O 1
ATOM 1467 N N . HIS A 1 179 ? 14.159 -3.051 -14.976 1.00 95.81 179 HIS A N 1
ATOM 1468 C CA . HIS A 1 179 ? 14.993 -1.854 -15.074 1.00 95.81 179 HIS A CA 1
ATOM 1469 C C . HIS A 1 179 ? 16.419 -2.163 -15.538 1.00 95.81 179 HIS A C 1
ATOM 1471 O O . HIS A 1 179 ? 16.998 -1.371 -16.285 1.00 95.81 179 HIS A O 1
ATOM 1477 N N . ARG A 1 180 ? 16.978 -3.318 -15.155 1.00 95.56 180 ARG A N 1
ATOM 1478 C CA . ARG A 1 180 ? 18.278 -3.787 -15.664 1.00 95.56 180 ARG A CA 1
ATOM 1479 C C . ARG A 1 180 ? 18.210 -4.034 -17.168 1.00 95.56 180 ARG A C 1
ATOM 1481 O O . ARG A 1 180 ? 19.006 -3.458 -17.910 1.00 95.56 180 ARG A O 1
ATOM 1488 N N . ASP A 1 181 ? 17.204 -4.781 -17.614 1.00 94.31 181 ASP A N 1
ATOM 1489 C CA . ASP A 1 181 ? 16.992 -5.080 -19.036 1.00 94.31 181 ASP A CA 1
ATOM 1490 C C . ASP A 1 181 ? 16.722 -3.809 -19.847 1.00 94.31 181 ASP A C 1
ATOM 1492 O O . ASP A 1 181 ? 17.158 -3.665 -20.990 1.00 94.31 181 ASP A O 1
ATOM 1496 N N . TYR A 1 182 ? 15.981 -2.863 -19.268 1.00 95.06 182 TYR A N 1
ATOM 1497 C CA . TYR A 1 182 ? 15.760 -1.549 -19.861 1.00 95.06 182 TYR A CA 1
ATOM 1498 C C . TYR A 1 182 ? 17.061 -0.759 -20.007 1.00 95.06 182 TYR A C 1
ATOM 1500 O O . TYR A 1 182 ? 17.331 -0.206 -21.070 1.00 95.06 182 TYR A O 1
ATOM 1508 N N . THR A 1 183 ? 17.878 -0.719 -18.954 1.00 95.19 183 THR A N 1
ATOM 1509 C CA . THR A 1 183 ? 19.142 0.027 -18.940 1.00 95.19 183 THR A CA 1
ATOM 1510 C C . THR A 1 183 ? 20.091 -0.480 -20.019 1.00 95.19 183 THR A C 1
ATOM 1512 O O . THR A 1 183 ? 20.682 0.334 -20.728 1.00 95.19 183 THR A O 1
ATOM 1515 N N . GLN A 1 184 ? 20.186 -1.800 -20.188 1.00 95.25 184 GLN A N 1
ATOM 1516 C CA . GLN A 1 184 ? 20.987 -2.404 -21.250 1.00 95.25 184 GLN A CA 1
ATOM 1517 C C . GLN A 1 184 ? 20.478 -1.981 -22.636 1.00 95.25 184 GLN A C 1
ATOM 1519 O O . GLN A 1 184 ? 21.217 -1.375 -23.410 1.00 95.25 184 GLN A O 1
ATOM 1524 N N . ARG A 1 185 ? 19.180 -2.179 -22.909 1.00 94.00 185 ARG A N 1
ATOM 1525 C CA . ARG A 1 185 ? 18.558 -1.799 -24.191 1.00 94.00 185 ARG A CA 1
ATOM 1526 C C . ARG A 1 185 ? 18.680 -0.305 -24.495 1.00 94.00 185 ARG A C 1
ATOM 1528 O O . ARG A 1 185 ? 18.887 0.078 -25.642 1.00 94.00 185 ARG A O 1
ATOM 1535 N N . TYR A 1 186 ? 18.584 0.542 -23.474 1.00 95.81 186 TYR A N 1
ATOM 1536 C CA . TYR A 1 186 ? 18.782 1.982 -23.601 1.00 95.81 186 TYR A CA 1
ATOM 1537 C C . TYR A 1 186 ? 20.215 2.322 -24.034 1.00 95.81 186 TYR A C 1
ATOM 1539 O O . TYR A 1 186 ? 20.407 3.148 -24.926 1.00 95.81 186 TYR A O 1
ATOM 1547 N N . GLN A 1 187 ? 21.226 1.684 -23.435 1.00 94.62 187 GLN A N 1
ATOM 1548 C CA . GLN A 1 187 ? 22.627 1.886 -23.816 1.00 94.62 187 GLN A CA 1
ATOM 1549 C C . GLN A 1 187 ? 22.904 1.404 -25.243 1.00 94.62 187 GLN A C 1
ATOM 1551 O O . GLN A 1 187 ? 23.564 2.115 -26.001 1.00 94.62 187 GLN A O 1
ATOM 1556 N N . ASP A 1 188 ? 22.366 0.246 -25.619 1.00 94.00 188 ASP A N 1
ATOM 1557 C CA . ASP A 1 188 ? 22.534 -0.317 -26.960 1.00 94.00 188 ASP A CA 1
ATOM 1558 C C . ASP A 1 188 ? 21.860 0.564 -28.020 1.00 94.00 188 ASP A C 1
ATOM 1560 O O . ASP A 1 188 ? 22.482 0.914 -29.023 1.00 94.00 188 ASP A O 1
ATOM 1564 N N . ASN A 1 189 ? 20.636 1.036 -27.758 1.00 92.94 189 ASN A N 1
ATOM 1565 C CA . ASN A 1 189 ? 19.950 1.982 -28.637 1.00 92.94 189 ASN A CA 1
ATOM 1566 C C . ASN A 1 189 ? 20.709 3.315 -28.745 1.00 92.94 189 ASN A C 1
ATOM 1568 O O . ASN A 1 189 ? 20.822 3.877 -29.831 1.00 92.94 189 ASN A O 1
ATOM 1572 N N . LYS A 1 190 ? 21.280 3.818 -27.642 1.00 93.81 190 LYS A N 1
ATOM 1573 C CA . LYS A 1 190 ? 22.095 5.040 -27.667 1.00 93.81 190 LYS A CA 1
ATOM 1574 C C . LYS A 1 190 ? 23.328 4.877 -28.564 1.00 93.81 190 LYS A C 1
ATOM 1576 O O . LYS A 1 190 ? 23.577 5.750 -29.393 1.00 93.81 190 LYS A O 1
ATOM 1581 N N . LYS A 1 191 ? 24.053 3.759 -28.445 1.00 94.38 191 LYS A N 1
ATOM 1582 C CA . LYS A 1 191 ? 25.201 3.443 -29.313 1.00 94.38 191 LYS A CA 1
ATOM 1583 C C . LYS A 1 191 ? 24.781 3.320 -30.778 1.00 94.38 191 LYS A C 1
ATOM 1585 O O . LYS A 1 191 ? 25.378 3.969 -31.631 1.00 94.38 191 LYS A O 1
ATOM 1590 N N . ALA A 1 192 ? 23.703 2.587 -31.062 1.00 92.94 192 ALA A N 1
ATOM 1591 C CA . ALA A 1 192 ? 23.178 2.433 -32.419 1.00 92.94 192 ALA A CA 1
ATOM 1592 C C . ALA A 1 192 ? 22.789 3.784 -33.051 1.00 92.94 192 ALA A C 1
ATOM 1594 O O . ALA A 1 192 ? 23.071 4.036 -34.221 1.00 92.94 192 ALA A O 1
ATOM 1595 N N . GLN A 1 193 ? 22.194 4.693 -32.274 1.00 91.88 193 GLN A N 1
ATOM 1596 C CA . GLN A 1 193 ? 21.868 6.050 -32.723 1.00 91.88 193 GLN A CA 1
ATOM 1597 C C . GLN A 1 193 ? 23.119 6.892 -33.010 1.00 91.88 193 GLN A C 1
ATOM 1599 O O . GLN A 1 193 ? 23.139 7.667 -33.968 1.00 91.88 193 GLN A O 1
ATOM 1604 N N . GLU A 1 194 ? 24.166 6.769 -32.193 1.00 93.50 194 GLU A N 1
ATOM 1605 C CA . GLU A 1 194 ? 25.446 7.448 -32.417 1.00 93.50 194 GLU A CA 1
ATOM 1606 C C . GLU A 1 194 ? 26.150 6.927 -33.681 1.00 93.50 194 GLU A C 1
ATOM 1608 O O . GLU A 1 194 ? 26.608 7.728 -34.502 1.00 93.50 194 GLU A O 1
ATOM 1613 N N . GLU A 1 195 ? 26.161 5.611 -33.893 1.00 94.88 195 GLU A N 1
ATOM 1614 C CA . GLU A 1 195 ? 26.705 4.975 -35.097 1.00 94.88 195 GLU A CA 1
ATOM 1615 C C . GLU A 1 195 ? 25.929 5.368 -36.356 1.00 94.88 195 GLU A C 1
ATOM 1617 O O . GLU A 1 195 ? 26.535 5.768 -37.351 1.00 94.88 195 GLU A O 1
ATOM 1622 N N . LEU A 1 196 ? 24.594 5.349 -36.306 1.00 93.69 196 LEU A N 1
ATOM 1623 C CA . LEU A 1 196 ? 23.745 5.753 -37.426 1.00 93.69 196 LEU A CA 1
ATOM 1624 C C . LEU A 1 196 ? 23.964 7.228 -37.792 1.00 93.69 196 LEU A C 1
ATOM 1626 O O . LEU A 1 196 ? 24.078 7.570 -38.970 1.00 93.69 196 LEU A O 1
ATOM 1630 N N . LYS A 1 197 ? 24.117 8.107 -36.791 1.00 94.00 197 LYS A N 1
ATOM 1631 C CA . LYS A 1 197 ? 24.488 9.515 -37.010 1.00 94.00 197 LYS A CA 1
ATOM 1632 C C . LYS A 1 197 ? 25.874 9.653 -37.636 1.00 94.00 197 LYS A C 1
ATOM 1634 O O . LYS A 1 197 ? 26.062 10.523 -38.487 1.00 94.00 197 LYS A O 1
ATOM 1639 N N . LYS A 1 198 ? 26.847 8.832 -37.234 1.00 94.31 198 LYS A N 1
ATOM 1640 C CA . LYS A 1 198 ? 28.196 8.841 -37.815 1.00 94.31 198 LYS A CA 1
ATOM 1641 C C . LYS A 1 198 ? 28.173 8.384 -39.277 1.00 94.31 198 LYS A C 1
ATOM 1643 O O . LYS A 1 198 ? 28.669 9.111 -40.133 1.00 94.31 198 LYS A O 1
ATOM 1648 N N . GLN A 1 199 ? 27.508 7.267 -39.575 1.00 92.56 199 GLN A N 1
ATOM 1649 C CA . GLN A 1 199 ? 27.337 6.766 -40.942 1.00 92.56 199 GLN A CA 1
ATOM 1650 C C . GLN A 1 199 ? 26.588 7.767 -41.830 1.00 92.56 199 GLN A C 1
ATOM 1652 O O . GLN A 1 199 ? 26.974 7.983 -42.975 1.00 92.56 199 GLN A O 1
ATOM 1657 N N . ALA A 1 200 ? 25.546 8.426 -41.313 1.00 93.25 200 ALA A N 1
ATOM 1658 C CA . ALA A 1 200 ? 24.824 9.464 -42.046 1.00 93.25 200 ALA A CA 1
ATOM 1659 C C . ALA A 1 200 ? 25.719 10.673 -42.372 1.00 93.25 200 ALA A C 1
ATOM 1661 O O . ALA A 1 200 ? 25.677 11.185 -43.490 1.00 93.25 200 ALA A O 1
ATOM 1662 N N . LYS A 1 201 ? 26.570 11.107 -41.430 1.00 92.88 201 LYS A N 1
ATOM 1663 C CA . LYS A 1 201 ? 27.556 12.178 -41.664 1.00 92.88 201 LYS A CA 1
ATOM 1664 C C . LYS A 1 201 ? 28.607 11.780 -42.701 1.00 92.88 201 LYS A C 1
ATOM 1666 O O . LYS A 1 201 ? 28.952 12.601 -43.544 1.00 92.88 201 LYS A O 1
ATOM 1671 N N . GLU A 1 202 ? 29.104 10.547 -42.654 1.00 91.25 202 GLU A N 1
ATOM 1672 C CA . GLU A 1 202 ? 30.073 10.031 -43.630 1.00 91.25 202 GLU A CA 1
ATOM 1673 C C . GLU A 1 202 ? 29.459 9.913 -45.029 1.00 91.25 202 GLU A C 1
ATOM 1675 O O . GLU A 1 202 ? 30.054 10.393 -45.991 1.00 91.25 202 GLU A O 1
ATOM 1680 N N . LYS A 1 203 ? 28.235 9.376 -45.139 1.00 92.44 203 LYS A N 1
ATOM 1681 C CA . LYS A 1 203 ? 27.478 9.339 -46.400 1.00 92.44 203 LYS A CA 1
ATOM 1682 C C . LYS A 1 203 ? 27.259 10.737 -46.967 1.00 92.44 203 LYS A C 1
ATOM 1684 O O . LYS A 1 203 ? 27.498 10.940 -48.150 1.00 92.44 203 LYS A O 1
ATOM 1689 N N . LYS A 1 204 ? 26.875 11.704 -46.125 1.00 92.12 204 LYS A N 1
ATOM 1690 C CA . LYS A 1 204 ? 26.720 13.102 -46.541 1.00 92.12 204 LYS A CA 1
ATOM 1691 C C . LYS A 1 204 ? 28.040 13.688 -47.047 1.00 92.12 204 LYS A C 1
ATOM 1693 O O . LYS A 1 204 ? 28.079 14.230 -48.138 1.00 92.12 204 LYS A O 1
ATOM 1698 N N . LYS A 1 205 ? 29.138 13.506 -46.307 1.00 91.50 205 LYS A N 1
ATOM 1699 C CA . LYS A 1 205 ? 30.464 13.997 -46.712 1.00 91.50 205 LYS A CA 1
ATOM 1700 C C . LYS A 1 205 ? 30.945 13.377 -48.028 1.00 91.50 205 LYS A C 1
ATOM 1702 O O . LYS A 1 205 ? 31.602 14.055 -48.808 1.00 91.50 205 LYS A O 1
ATOM 1707 N N . ASN A 1 206 ? 30.671 12.093 -48.254 1.00 89.62 206 ASN A N 1
ATOM 1708 C CA . ASN A 1 206 ? 31.023 11.425 -49.506 1.00 89.62 206 ASN A CA 1
ATOM 1709 C C . ASN A 1 206 ? 30.162 11.935 -50.666 1.00 89.62 206 ASN A C 1
ATOM 1711 O O . ASN A 1 206 ? 30.717 12.272 -51.702 1.00 89.62 206 ASN A O 1
ATOM 1715 N N . PHE A 1 207 ? 28.852 12.080 -50.453 1.00 90.38 207 PHE A N 1
ATOM 1716 C CA . PHE A 1 207 ? 27.945 12.684 -51.427 1.00 90.38 207 PHE A CA 1
ATOM 1717 C C . PHE A 1 207 ? 28.393 14.098 -51.821 1.00 90.38 207 PHE A C 1
ATOM 1719 O O . PHE A 1 207 ? 28.523 14.376 -53.005 1.00 90.38 207 PHE A O 1
ATOM 1726 N N . ASP A 1 208 ? 28.728 14.951 -50.846 1.00 89.12 208 ASP A N 1
ATOM 1727 C CA . ASP A 1 208 ? 29.204 16.318 -51.098 1.00 89.12 208 ASP A CA 1
ATOM 1728 C C . ASP A 1 208 ? 30.495 16.325 -51.947 1.00 89.12 208 ASP A C 1
ATOM 1730 O O . ASP A 1 208 ? 30.620 17.111 -52.883 1.00 89.12 208 ASP A O 1
ATOM 1734 N N . LYS A 1 209 ? 31.437 15.408 -51.673 1.00 89.69 209 LYS A N 1
ATOM 1735 C CA . LYS A 1 209 ? 32.671 15.254 -52.469 1.00 89.69 209 LYS A CA 1
ATOM 1736 C C . LYS A 1 209 ? 32.410 14.774 -53.894 1.00 89.69 209 LYS A C 1
ATOM 1738 O O . LYS A 1 209 ? 33.124 15.178 -54.808 1.00 89.69 209 LYS A O 1
ATOM 1743 N N . ASP A 1 210 ? 31.467 13.857 -54.077 1.00 89.06 210 ASP A N 1
ATOM 1744 C CA . ASP A 1 210 ? 31.137 13.339 -55.404 1.00 89.06 210 ASP A CA 1
ATOM 1745 C C . ASP A 1 210 ? 30.440 14.417 -56.246 1.00 89.06 210 ASP A C 1
ATOM 1747 O O . ASP A 1 210 ? 30.767 14.575 -57.420 1.00 89.06 210 ASP A O 1
ATOM 1751 N N . LEU A 1 211 ? 29.595 15.240 -55.619 1.00 87.44 211 LEU A N 1
ATOM 1752 C CA . LEU A 1 211 ? 28.952 16.403 -56.235 1.00 87.44 211 LEU A CA 1
ATOM 1753 C C . LEU A 1 211 ? 29.976 17.475 -56.650 1.00 87.44 211 LEU A C 1
ATOM 1755 O O . LEU A 1 211 ? 29.880 18.048 -57.732 1.00 87.44 211 LEU A O 1
ATOM 1759 N N . GLU A 1 212 ? 30.998 17.709 -55.823 1.00 87.12 212 GLU A N 1
ATOM 1760 C CA . GLU A 1 212 ? 32.103 18.625 -56.136 1.00 87.12 212 GLU A CA 1
ATOM 1761 C C . GLU A 1 212 ? 32.947 18.126 -57.321 1.00 87.12 212 GLU A C 1
ATOM 1763 O O . GLU A 1 212 ? 33.262 18.896 -58.229 1.00 87.12 212 GLU A O 1
ATOM 1768 N N . LYS A 1 213 ? 33.251 16.822 -57.380 1.00 88.75 213 LYS A N 1
ATOM 1769 C CA . LYS A 1 213 ? 33.917 16.224 -58.551 1.00 88.75 213 LYS A CA 1
ATOM 1770 C C . LYS A 1 213 ? 33.074 16.355 -59.815 1.00 88.75 213 LYS A C 1
ATOM 1772 O O . LYS A 1 213 ? 33.621 16.671 -60.869 1.00 88.75 213 LYS A O 1
ATOM 1777 N N . GLU A 1 214 ? 31.769 16.103 -59.725 1.00 84.25 214 GLU A N 1
ATOM 1778 C CA . GLU A 1 214 ? 30.854 16.246 -60.858 1.00 84.25 214 GLU A CA 1
ATOM 1779 C C . GLU A 1 214 ? 30.845 17.696 -61.363 1.00 84.25 214 GLU A C 1
ATOM 1781 O O . GLU A 1 214 ? 31.027 17.937 -62.559 1.00 84.25 214 GLU A O 1
ATOM 1786 N N . TYR A 1 215 ? 30.763 18.668 -60.453 1.00 82.56 215 TYR A N 1
ATOM 1787 C CA . TYR A 1 215 ? 30.835 20.088 -60.785 1.00 82.56 215 TYR A CA 1
ATOM 1788 C C . TYR A 1 215 ? 32.142 20.461 -61.503 1.00 82.56 215 TYR A C 1
ATOM 1790 O O . TYR A 1 215 ? 32.110 21.109 -62.552 1.00 82.56 215 TYR A O 1
ATOM 1798 N N . GLU A 1 216 ? 33.290 19.996 -61.005 1.00 85.06 216 GLU A N 1
ATOM 1799 C CA . GLU A 1 216 ? 34.585 20.220 -61.661 1.00 85.06 216 GLU A CA 1
ATOM 1800 C C . GLU A 1 216 ? 34.659 19.550 -63.045 1.00 85.06 216 GLU A C 1
ATOM 1802 O O . GLU A 1 216 ? 35.154 20.153 -63.999 1.00 85.06 216 GLU A O 1
ATOM 1807 N N . THR A 1 217 ? 34.096 18.345 -63.218 1.00 84.38 217 THR A N 1
ATOM 1808 C CA . THR A 1 217 ? 34.032 17.706 -64.547 1.00 84.38 217 THR A CA 1
ATOM 1809 C C . THR A 1 217 ? 33.125 18.440 -65.532 1.00 84.38 217 THR A C 1
ATOM 1811 O O . THR A 1 217 ? 33.425 18.460 -66.726 1.00 84.38 217 THR A O 1
ATOM 1814 N N . ILE A 1 218 ? 32.036 19.058 -65.068 1.00 79.44 218 ILE A N 1
ATOM 1815 C CA . ILE A 1 218 ? 31.158 19.880 -65.911 1.00 79.44 218 ILE A CA 1
ATOM 1816 C C . ILE A 1 218 ? 31.883 21.163 -66.326 1.00 79.44 218 ILE A C 1
ATOM 1818 O O . ILE A 1 218 ? 31.865 21.516 -67.502 1.00 79.44 218 ILE A O 1
ATOM 1822 N N . LYS A 1 219 ? 32.581 21.820 -65.395 1.00 78.56 219 LYS A N 1
ATOM 1823 C CA . LYS A 1 219 ? 33.362 23.039 -65.658 1.00 78.56 219 LYS A CA 1
ATOM 1824 C C . LYS A 1 219 ? 34.517 22.815 -66.640 1.00 78.56 219 LYS A C 1
ATOM 1826 O O . LYS A 1 219 ? 34.858 23.718 -67.398 1.00 78.56 219 LYS A O 1
ATOM 1831 N N . ALA A 1 220 ? 35.115 21.624 -66.634 1.00 78.00 220 ALA A N 1
ATOM 1832 C CA . ALA A 1 220 ? 36.193 21.257 -67.549 1.00 78.00 220 ALA A CA 1
ATOM 1833 C C . ALA A 1 220 ? 35.721 20.969 -68.990 1.00 78.00 220 ALA A C 1
ATOM 1835 O O . ALA A 1 220 ? 36.555 20.902 -69.895 1.00 78.00 220 ALA A O 1
ATOM 1836 N N . LYS A 1 221 ? 34.412 20.797 -69.233 1.00 75.69 221 LYS A N 1
ATOM 1837 C CA . LYS A 1 221 ? 33.878 20.642 -70.593 1.00 75.69 221 LYS A CA 1
ATOM 1838 C C . LYS A 1 221 ? 33.767 22.021 -71.263 1.00 75.69 221 LYS A C 1
ATOM 1840 O O . LYS A 1 221 ? 33.178 22.927 -70.675 1.00 75.69 221 LYS A O 1
ATOM 1845 N N . PRO A 1 222 ? 34.305 22.208 -72.482 1.00 65.25 222 PRO A N 1
ATOM 1846 C CA . PRO A 1 222 ? 34.180 23.474 -73.197 1.00 65.25 222 PRO A CA 1
ATOM 1847 C C . PRO A 1 222 ? 32.707 23.762 -73.507 1.00 65.25 222 PRO A C 1
ATOM 1849 O O . PRO A 1 222 ? 31.954 22.854 -73.862 1.00 65.25 222 PRO A O 1
ATOM 1852 N N . ALA A 1 223 ? 32.296 25.024 -73.370 1.00 64.94 223 ALA A N 1
ATOM 1853 C CA . ALA A 1 223 ? 30.928 25.442 -73.649 1.00 64.94 223 ALA A CA 1
ATOM 1854 C C . ALA A 1 223 ? 30.583 25.171 -75.122 1.00 64.94 223 ALA A C 1
ATOM 1856 O O . ALA A 1 223 ? 31.189 25.746 -76.024 1.00 64.94 223 ALA A O 1
ATOM 1857 N N . THR A 1 224 ? 29.606 24.299 -75.366 1.00 63.53 224 THR A N 1
ATOM 1858 C CA . THR A 1 224 ? 28.989 24.143 -76.686 1.00 63.53 224 THR A CA 1
ATOM 1859 C C . THR A 1 224 ? 28.181 25.403 -76.994 1.00 63.53 224 THR A C 1
ATOM 1861 O O . THR A 1 224 ? 27.237 25.689 -76.250 1.00 63.53 224 THR A O 1
ATOM 1864 N N . PRO A 1 225 ? 28.523 26.175 -78.041 1.00 59.69 225 PRO A N 1
ATOM 1865 C CA . PRO A 1 225 ? 27.712 27.314 -78.440 1.00 59.69 225 PRO A CA 1
ATOM 1866 C C . PRO A 1 225 ? 26.331 26.808 -78.868 1.00 59.69 225 PRO A C 1
ATOM 1868 O O . PRO A 1 225 ? 26.222 25.870 -79.656 1.00 59.69 225 PRO A O 1
ATOM 1871 N N . LEU A 1 226 ? 25.280 27.412 -78.311 1.00 56.97 226 LEU A N 1
ATOM 1872 C CA . LEU A 1 226 ? 23.910 27.229 -78.781 1.00 56.97 226 LEU A CA 1
ATOM 1873 C C . LEU A 1 226 ? 23.870 27.665 -80.246 1.00 56.97 226 LEU A C 1
ATOM 1875 O O . LEU A 1 226 ? 24.081 28.840 -80.540 1.00 56.97 226 LEU A O 1
ATOM 1879 N N . GLY A 1 227 ? 23.672 26.705 -81.149 1.00 53.94 227 GLY A N 1
ATOM 1880 C CA . GLY A 1 227 ? 23.525 26.978 -82.570 1.00 53.94 227 GLY A CA 1
ATOM 1881 C C . GLY A 1 227 ? 22.372 27.950 -82.786 1.00 53.94 227 GLY A C 1
ATOM 1882 O O . GLY A 1 227 ? 21.237 27.669 -82.410 1.00 53.94 227 GLY A O 1
ATOM 1883 N N . THR A 1 228 ? 22.676 29.105 -83.365 1.00 52.22 228 THR A N 1
ATOM 1884 C CA . THR A 1 228 ? 21.696 29.918 -84.076 1.00 52.22 228 THR A CA 1
ATOM 1885 C C . THR A 1 228 ? 21.304 29.136 -85.324 1.00 52.22 228 THR A C 1
ATOM 1887 O O . THR A 1 228 ? 22.116 29.002 -86.239 1.00 52.22 228 THR A O 1
ATOM 1890 N N . GLU A 1 229 ? 20.108 28.551 -85.317 1.00 51.75 229 GLU A N 1
ATOM 1891 C CA . GLU A 1 229 ? 19.469 28.046 -86.531 1.00 51.75 229 GLU A CA 1
ATOM 1892 C C . GLU A 1 229 ? 19.105 29.253 -87.417 1.00 51.75 229 GLU A C 1
ATOM 1894 O O . GLU A 1 229 ? 18.289 30.085 -87.017 1.00 51.75 229 GLU A O 1
ATOM 1899 N N . GLU A 1 230 ? 19.747 29.353 -88.584 1.00 45.22 230 GLU A N 1
ATOM 1900 C CA . GLU A 1 230 ? 19.262 30.072 -89.776 1.00 45.22 230 GLU A CA 1
ATOM 1901 C C . GLU A 1 230 ? 18.957 29.052 -90.877 1.00 45.22 230 GLU A C 1
ATOM 1903 O O . GLU A 1 230 ? 19.760 28.098 -91.034 1.00 45.22 230 GLU A O 1
#

Mean predicted aligned error: 12.55 Å

Sequence (230 aa):
MFGVLLHFAGPAFAEEKSAPLVDDKYSLKADRAAMEKLRENIPAEKRAENDEKAFMAQMMTDFSKTPSEVRGKFTSILSKKRDAFSKDMNKTRETFTKTQTTEREAFTKSQQERREKFSKSKVSSAERTEFYSKLEGERKDFYSAQKEKRDAFEEDVKTKRKDFDDYIRSKNDEFNQLHRDYTQRYQDNKKAQEELKKQAKEKKKNFDKDLEKEYETIKAKPATPLGTEE

pLDDT: mean 86.8, std 15.25, range [36.81, 98.31]